Protein AF-A0AAU9CXV6-F1 (afdb_monomer_lite)

Secondary structure (DSSP, 8-state):
----------------------------PPP----S-TT--BPPEEEB-GGGS-S--S-SBPPPBSEEEEEEEEEEEEEE--BTTTTB--TT-EEEEE--HHHHHHTT-SS--SEEE-TTSS-EEE--SS--SGGGGB--EEE-SSPSPSS-B-TT----SS-EEEEEEEEEEEEE-SSSEEEEEEEEEEEEEETTTTEEEEEEEEEEEEEEEETTEEEEEEEEES----SS--TTSSPPS--SS----SHHHHHSEEE-SSS--BHHHHTTS--EEEEEE----SSSS--TTT-EEEE-TTS-EEEEEEEEEEEEEE-BPPPTHHHHHHHHHHHHHHHHHHHHH--

pLDDT: mean 70.39, std 18.49, range [28.48, 94.0]

Structure (mmCIF, N/CA/C/O backbone):
data_AF-A0AAU9CXV6-F1
#
_entry.id   AF-A0AAU9CXV6-F1
#
loop_
_atom_site.group_PDB
_atom_site.id
_atom_site.type_symbol
_atom_site.label_atom_id
_atom_site.label_alt_id
_atom_site.label_comp_id
_atom_site.label_asym_id
_atom_site.label_entity_id
_atom_site.label_seq_id
_atom_site.pdbx_PDB_ins_code
_atom_site.Cartn_x
_atom_site.Cartn_y
_atom_site.Cartn_z
_atom_site.occupancy
_atom_site.B_iso_or_equiv
_atom_site.auth_seq_id
_atom_site.auth_comp_id
_atom_site.auth_asym_id
_atom_site.auth_atom_id
_atom_site.pdbx_PDB_model_num
ATOM 1 N N . MET A 1 1 ? 70.412 -36.645 -63.792 1.00 37.12 1 MET A N 1
ATOM 2 C CA . MET A 1 1 ? 71.418 -36.903 -62.733 1.00 37.12 1 MET A CA 1
ATOM 3 C C . MET A 1 1 ? 71.354 -35.727 -61.769 1.00 37.12 1 MET A C 1
ATOM 5 O O . MET A 1 1 ? 71.477 -34.606 -62.229 1.00 37.12 1 MET A O 1
ATOM 9 N N . LYS A 1 2 ? 70.775 -35.922 -60.574 1.00 37.72 2 LYS A N 1
ATOM 10 C CA . LYS A 1 2 ? 71.497 -36.071 -59.286 1.00 37.72 2 LYS A CA 1
ATOM 11 C C . LYS A 1 2 ? 72.384 -34.836 -59.033 1.00 37.72 2 LYS A C 1
ATOM 13 O O . LYS A 1 2 ? 73.315 -34.609 -59.783 1.00 37.72 2 LYS A O 1
ATOM 18 N N . HIS A 1 3 ? 72.093 -33.996 -58.043 1.00 35.97 3 HIS A N 1
ATOM 19 C CA . HIS A 1 3 ? 72.341 -34.347 -56.647 1.00 35.97 3 HIS A CA 1
ATOM 20 C C . HIS A 1 3 ? 71.403 -33.651 -55.647 1.00 35.97 3 HIS A C 1
ATOM 22 O O . HIS A 1 3 ? 71.400 -32.434 -55.507 1.00 35.97 3 HIS A O 1
ATOM 28 N N . PHE A 1 4 ? 70.696 -34.485 -54.885 1.00 34.34 4 PHE A N 1
ATOM 29 C CA . PHE A 1 4 ? 70.230 -34.202 -53.530 1.00 34.34 4 PHE A CA 1
ATOM 30 C C . PHE A 1 4 ? 71.428 -34.164 -52.565 1.00 34.34 4 PHE A C 1
ATOM 32 O O . PHE A 1 4 ? 72.321 -35.010 -52.664 1.00 34.34 4 PHE A O 1
ATOM 39 N N . LYS A 1 5 ? 71.388 -33.273 -51.568 1.00 41.31 5 LYS A N 1
ATOM 40 C CA . LYS A 1 5 ? 72.059 -33.471 -50.276 1.00 41.31 5 LYS A CA 1
ATOM 41 C C . LYS A 1 5 ? 71.029 -33.338 -49.155 1.00 41.31 5 LYS A C 1
ATOM 43 O O . LYS A 1 5 ? 70.305 -32.355 -49.087 1.00 41.31 5 LYS A O 1
ATOM 48 N N . HIS A 1 6 ? 70.971 -34.378 -48.331 1.00 37.31 6 HIS A N 1
ATOM 49 C CA . HIS A 1 6 ? 70.225 -34.492 -47.079 1.00 37.31 6 HIS A CA 1
ATOM 50 C C . HIS A 1 6 ? 71.182 -34.354 -45.882 1.00 37.31 6 HIS A C 1
ATOM 52 O O . HIS A 1 6 ? 72.387 -34.569 -46.038 1.00 37.31 6 HIS A O 1
ATOM 58 N N . ASN A 1 7 ? 70.573 -34.149 -44.704 1.00 34.50 7 ASN A N 1
ATOM 59 C CA . ASN A 1 7 ? 71.073 -34.260 -43.318 1.00 34.50 7 ASN A CA 1
ATOM 60 C C . ASN A 1 7 ? 71.448 -32.905 -42.679 1.00 34.50 7 ASN A C 1
ATOM 62 O O . ASN A 1 7 ? 72.250 -32.171 -43.238 1.00 34.50 7 ASN A O 1
ATOM 66 N N . LYS A 1 8 ? 70.935 -32.509 -41.501 1.00 34.12 8 LYS A N 1
ATOM 67 C CA . LYS A 1 8 ? 70.497 -33.289 -40.325 1.00 34.12 8 LYS A CA 1
ATOM 68 C C . LYS A 1 8 ? 69.347 -32.613 -39.548 1.00 34.12 8 LYS A C 1
ATOM 70 O O . LYS A 1 8 ? 69.289 -31.392 -39.467 1.00 34.12 8 LYS A O 1
ATOM 75 N N . LEU A 1 9 ? 68.514 -33.452 -38.922 1.00 35.59 9 LEU A N 1
ATOM 76 C CA . LEU A 1 9 ? 67.692 -33.168 -37.736 1.00 35.59 9 LEU A CA 1
ATOM 77 C C . LEU A 1 9 ? 68.513 -32.519 -36.605 1.00 35.59 9 LEU A C 1
ATOM 79 O O . LEU A 1 9 ? 69.617 -32.996 -36.342 1.00 35.59 9 LEU A O 1
ATOM 83 N N . ALA A 1 10 ? 67.904 -31.586 -35.863 1.00 32.03 10 ALA A N 1
ATOM 84 C CA . ALA A 1 10 ? 67.867 -31.587 -34.391 1.00 32.03 10 ALA A CA 1
ATOM 85 C C . ALA A 1 10 ? 66.964 -30.450 -33.851 1.00 32.03 10 ALA A C 1
ATOM 87 O O . ALA A 1 10 ? 67.278 -29.278 -34.014 1.00 32.03 10 ALA A O 1
ATOM 88 N N . THR A 1 11 ? 65.855 -30.847 -33.214 1.00 36.84 11 THR A N 1
ATOM 89 C CA . THR A 1 11 ? 65.295 -30.315 -31.946 1.00 36.84 11 THR A CA 1
ATOM 90 C C . THR A 1 11 ? 65.336 -28.808 -31.652 1.00 36.84 11 THR A C 1
ATOM 92 O O . THR A 1 11 ? 66.394 -28.240 -31.409 1.00 36.84 11 THR A O 1
ATOM 95 N N . GLY A 1 12 ? 64.150 -28.213 -31.481 1.00 31.83 12 GLY A N 1
ATOM 96 C CA . GLY A 1 12 ? 63.981 -26.874 -30.911 1.00 31.83 12 GLY A CA 1
ATOM 97 C C . GLY A 1 12 ? 62.513 -26.490 -30.744 1.00 31.83 12 GLY A C 1
ATOM 98 O O . GLY A 1 12 ? 62.010 -25.619 -31.441 1.00 31.83 12 GLY A O 1
ATOM 99 N N . LEU A 1 13 ? 61.819 -27.193 -29.851 1.00 38.06 13 LEU A N 1
ATOM 100 C CA . LEU A 1 13 ? 60.504 -26.829 -29.332 1.00 38.06 13 LEU A CA 1
ATOM 101 C C . LEU A 1 13 ? 60.639 -25.533 -28.512 1.00 38.06 13 LEU A C 1
ATOM 103 O O . LEU A 1 13 ? 61.293 -25.571 -27.477 1.00 38.06 13 LEU A O 1
ATOM 107 N N . ALA A 1 14 ? 60.053 -24.426 -28.975 1.00 35.81 14 ALA A N 1
ATOM 108 C CA . ALA A 1 14 ? 59.474 -23.343 -28.163 1.00 35.81 14 ALA A CA 1
ATOM 109 C C . ALA A 1 14 ? 59.138 -22.142 -29.065 1.00 35.81 14 ALA A C 1
ATOM 111 O O . ALA A 1 14 ? 59.948 -21.237 -29.243 1.00 35.81 14 ALA A O 1
ATOM 112 N N . LEU A 1 15 ? 57.919 -22.106 -29.604 1.00 33.69 15 LEU A N 1
ATOM 113 C CA . LEU A 1 15 ? 57.287 -20.839 -29.965 1.00 33.69 15 LEU A CA 1
ATOM 114 C C . LEU A 1 15 ? 56.083 -20.672 -29.036 1.00 33.69 15 LEU A C 1
ATOM 116 O O . LEU A 1 15 ? 54.968 -21.083 -29.347 1.00 33.69 15 LEU A O 1
ATOM 120 N N . ALA A 1 16 ? 56.339 -20.123 -27.849 1.00 33.66 16 ALA A N 1
ATOM 121 C CA . ALA A 1 16 ? 55.299 -19.535 -27.018 1.00 33.66 16 ALA A CA 1
ATOM 122 C C . ALA A 1 16 ? 54.852 -18.241 -27.713 1.00 33.66 16 ALA A C 1
ATOM 124 O O . ALA A 1 16 ? 55.356 -17.157 -27.436 1.00 33.66 16 ALA A O 1
ATOM 125 N N . GLY A 1 17 ? 53.972 -18.389 -28.703 1.00 34.47 17 GLY A N 1
ATOM 126 C CA . GLY A 1 17 ? 53.236 -17.279 -29.286 1.00 34.47 17 GLY A CA 1
ATOM 127 C C . GLY A 1 17 ? 52.196 -16.829 -28.274 1.00 34.47 17 GLY A C 1
ATOM 128 O O . GLY A 1 17 ? 51.187 -17.498 -28.074 1.00 34.47 17 GLY A O 1
ATOM 129 N N . THR A 1 18 ? 52.488 -15.723 -27.605 1.00 34.81 18 THR A N 1
ATOM 130 C CA . THR A 1 18 ? 51.593 -14.975 -26.730 1.00 34.81 18 THR A CA 1
ATOM 131 C C . THR A 1 18 ? 50.301 -14.655 -27.484 1.00 34.81 18 THR A C 1
ATOM 133 O O . THR A 1 18 ? 50.234 -13.696 -28.250 1.00 34.81 18 THR A O 1
ATOM 136 N N . LEU A 1 19 ? 49.254 -15.458 -27.267 1.00 31.12 19 LEU A N 1
ATOM 137 C CA . LEU A 1 19 ? 47.886 -14.989 -27.442 1.00 31.12 19 LEU A CA 1
ATOM 138 C C . LEU A 1 19 ? 47.668 -13.923 -26.368 1.00 31.12 19 LEU A C 1
ATOM 140 O O . LEU A 1 19 ? 47.407 -14.235 -25.207 1.00 31.12 19 LEU A O 1
ATOM 144 N N . LEU A 1 20 ? 47.814 -12.658 -26.757 1.00 33.84 20 LEU A N 1
ATOM 145 C CA . LEU A 1 20 ? 47.204 -11.545 -26.044 1.00 33.84 20 LEU A CA 1
ATOM 146 C C . LEU A 1 20 ? 45.690 -11.721 -26.179 1.00 33.84 20 LEU A C 1
ATOM 148 O O . LEU A 1 20 ? 45.058 -11.195 -27.092 1.00 33.84 20 LEU A O 1
ATOM 152 N N . GLY A 1 21 ? 45.128 -12.543 -25.296 1.00 29.36 21 GLY A N 1
ATOM 153 C CA . GLY A 1 21 ? 43.709 -12.522 -25.015 1.00 29.36 21 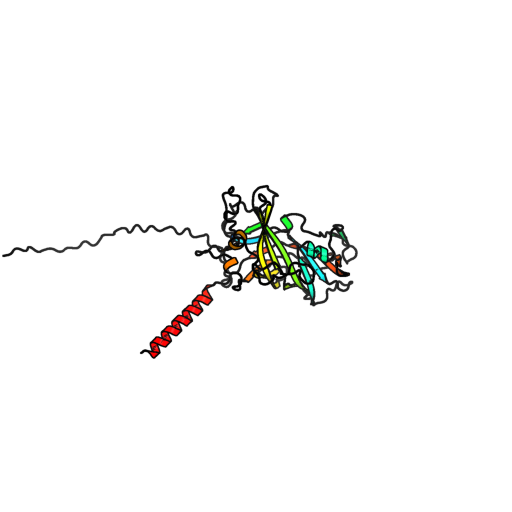GLY A CA 1
ATOM 154 C C . GLY A 1 21 ? 43.395 -11.138 -24.475 1.00 29.36 21 GLY A C 1
ATOM 155 O O . GLY A 1 21 ? 43.815 -10.788 -23.375 1.00 29.36 21 GLY A O 1
ATOM 156 N N . TYR A 1 22 ? 42.670 -10.345 -25.257 1.00 29.61 22 TYR A N 1
ATOM 157 C CA . TYR A 1 22 ? 41.851 -9.293 -24.689 1.00 29.61 22 TYR A CA 1
ATOM 158 C C . TYR A 1 22 ? 40.826 -9.997 -23.799 1.00 29.61 22 TYR A C 1
ATOM 160 O O . TYR A 1 22 ? 39.766 -10.409 -24.260 1.00 29.61 22 TYR A O 1
ATOM 168 N N . SER A 1 23 ? 41.161 -10.195 -22.524 1.00 30.84 23 SER A N 1
ATOM 169 C CA . SER A 1 23 ? 40.129 -10.323 -21.514 1.00 30.84 23 SER A CA 1
ATOM 170 C C . SER A 1 23 ? 39.446 -8.964 -21.491 1.00 30.84 23 SER A C 1
ATOM 172 O O . SER A 1 23 ? 39.981 -8.005 -20.932 1.00 30.84 23 SER A O 1
ATOM 174 N N . THR A 1 24 ? 38.285 -8.852 -22.131 1.00 32.41 24 THR A N 1
ATOM 175 C CA . THR A 1 24 ? 37.288 -7.911 -21.638 1.00 32.41 24 THR A CA 1
ATOM 176 C C . THR A 1 24 ? 37.151 -8.257 -20.166 1.00 32.41 24 THR A C 1
ATOM 178 O O . THR A 1 24 ? 36.711 -9.359 -19.833 1.00 32.41 24 THR A O 1
ATOM 181 N N . ALA A 1 25 ? 37.649 -7.387 -19.289 1.00 31.27 25 ALA A N 1
ATOM 182 C CA . ALA A 1 25 ? 37.257 -7.432 -17.901 1.00 31.27 25 ALA A CA 1
ATOM 183 C C . ALA A 1 25 ? 35.736 -7.308 -17.947 1.00 31.27 25 ALA A C 1
ATOM 185 O O . ALA A 1 25 ? 35.209 -6.229 -18.206 1.00 31.27 25 ALA A O 1
ATOM 186 N N . GLY A 1 26 ? 35.041 -8.443 -17.837 1.00 28.48 26 GLY A N 1
ATOM 187 C CA . GLY A 1 26 ? 33.651 -8.432 -17.448 1.00 28.48 26 GLY A CA 1
ATOM 188 C C . GLY A 1 26 ? 33.685 -7.729 -16.113 1.00 28.48 26 GLY A C 1
ATOM 189 O O . GLY A 1 26 ? 34.209 -8.277 -15.143 1.00 28.48 26 GLY A O 1
ATOM 190 N N . ILE A 1 27 ? 33.281 -6.462 -16.109 1.00 30.44 27 ILE A N 1
ATOM 191 C CA . ILE A 1 27 ? 32.994 -5.755 -14.878 1.00 30.44 27 ILE A CA 1
ATOM 192 C C . ILE A 1 27 ? 31.927 -6.642 -14.257 1.00 30.44 27 ILE A C 1
ATOM 194 O O . ILE A 1 27 ? 30.825 -6.750 -14.791 1.00 30.44 27 ILE A O 1
ATOM 198 N N . SER A 1 28 ? 32.318 -7.407 -13.240 1.00 36.25 28 SER A N 1
ATOM 199 C CA . SER A 1 28 ? 31.374 -8.132 -12.411 1.00 36.25 28 SER A CA 1
ATOM 200 C C . SER A 1 28 ? 30.393 -7.072 -11.957 1.00 36.25 28 SER A C 1
ATOM 202 O O . SER A 1 28 ? 30.782 -6.192 -11.187 1.00 36.25 28 SER A O 1
ATOM 204 N N . ALA A 1 29 ? 29.162 -7.112 -12.471 1.00 40.88 29 ALA A N 1
ATOM 205 C CA . ALA A 1 29 ? 28.087 -6.362 -11.853 1.00 40.88 29 ALA A CA 1
ATOM 206 C C . ALA A 1 29 ? 28.145 -6.712 -10.357 1.00 40.88 29 ALA A C 1
ATOM 208 O O . ALA A 1 29 ? 28.381 -7.888 -10.039 1.00 40.88 29 ALA A O 1
ATOM 209 N N . PRO A 1 30 ? 28.089 -5.724 -9.449 1.00 44.00 30 PRO A N 1
ATOM 210 C CA . PRO A 1 30 ? 28.086 -6.012 -8.026 1.00 44.00 30 PRO A CA 1
ATOM 211 C C . PRO A 1 30 ? 27.000 -7.055 -7.778 1.00 44.00 30 PRO A C 1
ATOM 213 O O . PRO A 1 30 ? 25.838 -6.839 -8.110 1.00 44.00 30 PRO A O 1
ATOM 216 N N . THR A 1 31 ? 27.403 -8.229 -7.295 1.00 50.22 31 THR A N 1
ATOM 217 C CA . THR A 1 31 ? 26.465 -9.301 -6.987 1.00 50.22 31 THR A CA 1
ATOM 218 C C . THR A 1 31 ? 25.566 -8.784 -5.881 1.00 50.22 31 THR A C 1
ATOM 220 O O . THR A 1 31 ? 26.052 -8.459 -4.794 1.00 50.22 31 THR A O 1
ATOM 223 N N . CYS A 1 32 ? 24.272 -8.684 -6.171 1.00 57.31 32 CYS A N 1
ATOM 224 C CA . CYS A 1 32 ? 23.237 -8.522 -5.162 1.00 57.31 32 CYS A CA 1
ATOM 225 C C . CYS A 1 32 ? 23.520 -9.516 -4.036 1.00 57.31 32 CYS A C 1
ATOM 227 O O . CYS A 1 32 ? 23.904 -10.648 -4.347 1.00 57.31 32 CYS A O 1
ATOM 229 N N . PRO A 1 33 ? 23.392 -9.136 -2.755 1.00 55.19 33 PRO A N 1
ATOM 230 C CA . PRO A 1 33 ? 23.517 -10.113 -1.691 1.00 55.19 33 PRO A CA 1
ATOM 231 C C . PRO A 1 33 ? 22.450 -11.186 -1.921 1.00 55.19 33 PRO A C 1
ATOM 233 O O . PRO A 1 33 ? 21.268 -10.949 -1.682 1.00 55.19 33 PRO A O 1
ATOM 236 N N . GLU A 1 34 ? 22.868 -12.351 -2.424 1.00 48.97 34 GLU A N 1
ATOM 237 C CA . GLU A 1 34 ? 22.056 -13.557 -2.387 1.00 48.97 34 GLU A CA 1
ATOM 238 C C . GLU A 1 34 ? 21.677 -13.732 -0.921 1.00 48.97 34 GLU A C 1
ATOM 240 O O . GLU A 1 34 ? 22.540 -13.886 -0.047 1.00 48.97 34 GLU A O 1
ATOM 245 N N . THR A 1 35 ? 20.389 -13.592 -0.615 1.00 46.00 35 THR A N 1
ATOM 246 C CA . THR A 1 35 ? 19.938 -13.887 0.738 1.00 46.00 35 THR A CA 1
ATOM 247 C C . THR A 1 35 ? 20.274 -15.348 1.019 1.00 46.00 35 THR A C 1
ATOM 249 O O . THR A 1 35 ? 20.230 -16.185 0.123 1.00 46.00 35 THR A O 1
ATOM 252 N N . SER A 1 36 ? 20.595 -15.678 2.265 1.00 40.56 36 SER A N 1
ATOM 253 C CA . SER A 1 36 ? 20.921 -17.043 2.701 1.00 40.56 36 SER A CA 1
ATOM 254 C C . SER A 1 36 ? 19.784 -18.069 2.530 1.00 40.56 36 SER A C 1
ATOM 256 O O . SER A 1 36 ? 19.899 -19.180 3.046 1.00 40.56 36 SER A O 1
ATOM 258 N N . ASP A 1 37 ? 18.684 -17.701 1.870 1.00 43.72 37 ASP A N 1
ATOM 259 C CA . ASP A 1 37 ? 17.585 -18.579 1.499 1.00 43.72 37 ASP A CA 1
ATOM 260 C C . ASP A 1 37 ? 17.767 -19.083 0.051 1.00 43.72 37 ASP A C 1
ATOM 262 O O . ASP A 1 37 ? 17.453 -18.363 -0.896 1.00 43.72 37 ASP A O 1
ATOM 266 N N . PRO A 1 38 ? 18.248 -20.323 -0.154 1.00 41.28 38 PRO A N 1
ATOM 267 C CA . PRO A 1 38 ? 18.415 -20.906 -1.486 1.00 41.28 38 PRO A CA 1
ATOM 268 C C . PRO A 1 38 ? 17.084 -21.179 -2.213 1.00 41.28 38 PRO A C 1
ATOM 270 O O . PRO A 1 38 ? 17.114 -21.666 -3.342 1.00 41.28 38 PRO A O 1
ATOM 273 N N . ALA A 1 39 ? 15.929 -20.930 -1.580 1.00 40.09 39 ALA A N 1
ATOM 274 C CA . ALA A 1 39 ? 14.608 -21.031 -2.200 1.00 40.09 39 ALA A CA 1
ATOM 275 C C . ALA A 1 39 ? 14.041 -19.679 -2.671 1.00 40.09 39 ALA A C 1
ATOM 277 O O . ALA A 1 39 ? 13.024 -19.672 -3.366 1.00 40.09 39 ALA A O 1
ATOM 278 N N . ALA A 1 40 ? 14.671 -18.555 -2.315 1.00 46.44 40 ALA A N 1
ATOM 279 C CA . ALA A 1 40 ? 14.218 -17.224 -2.691 1.00 46.44 40 ALA A CA 1
ATOM 280 C C . ALA A 1 40 ? 15.200 -16.592 -3.689 1.00 46.44 40 ALA A C 1
ATOM 282 O O . ALA A 1 40 ? 16.278 -16.121 -3.321 1.00 46.44 40 ALA A O 1
ATOM 283 N N . ASP A 1 41 ? 14.826 -16.597 -4.969 1.00 55.72 41 ASP A N 1
ATOM 284 C CA . ASP A 1 41 ? 15.618 -15.991 -6.040 1.00 55.72 41 ASP A CA 1
ATOM 285 C C . ASP A 1 41 ? 15.318 -14.484 -6.121 1.00 55.72 41 ASP A C 1
ATOM 287 O O . ASP A 1 41 ? 14.582 -13.992 -6.978 1.00 55.72 41 ASP A O 1
ATOM 291 N N . TYR A 1 42 ? 15.847 -13.731 -5.155 1.00 58.88 42 TYR A N 1
ATOM 292 C CA . TYR A 1 42 ? 15.760 -12.273 -5.173 1.00 58.88 42 TYR A CA 1
ATOM 293 C C . TYR A 1 42 ? 16.673 -11.713 -6.270 1.00 58.88 42 TYR A C 1
ATOM 295 O O . TYR A 1 42 ? 17.884 -11.947 -6.274 1.00 58.88 42 TYR A O 1
ATOM 303 N N . LYS A 1 43 ? 16.106 -10.928 -7.189 1.00 66.81 43 LYS A N 1
ATOM 304 C CA . LYS A 1 43 ? 16.866 -10.195 -8.212 1.00 66.81 43 LYS A CA 1
ATOM 305 C C . LYS A 1 43 ? 17.041 -8.744 -7.787 1.00 66.81 43 LYS A C 1
ATOM 307 O O . LYS A 1 43 ? 16.116 -8.157 -7.232 1.00 66.81 43 LYS A O 1
ATOM 312 N N . CYS A 1 44 ? 18.198 -8.147 -8.091 1.00 75.88 44 CYS A N 1
ATOM 313 C CA . CYS A 1 44 ? 18.266 -6.693 -8.030 1.00 75.88 44 CYS A CA 1
ATOM 314 C C . CYS A 1 44 ? 17.373 -6.093 -9.108 1.00 75.88 44 CYS A C 1
ATOM 316 O O . CYS A 1 44 ? 17.339 -6.556 -10.254 1.00 75.88 44 CYS A O 1
ATOM 318 N N . VAL A 1 45 ? 16.715 -5.022 -8.711 1.00 81.00 45 VAL A N 1
ATOM 319 C CA . VAL A 1 45 ? 15.875 -4.180 -9.536 1.00 81.00 45 VAL A CA 1
ATOM 320 C C . VAL A 1 45 ? 16.582 -2.839 -9.703 1.00 81.00 45 VAL A C 1
ATOM 322 O O . VAL A 1 45 ? 17.362 -2.431 -8.845 1.00 81.00 45 VAL A O 1
ATOM 325 N N . PHE A 1 46 ? 16.346 -2.160 -10.810 1.00 82.81 46 PHE A N 1
ATOM 326 C CA . PHE A 1 46 ? 16.653 -0.745 -10.958 1.00 82.81 46 PHE A CA 1
ATOM 327 C C . PHE A 1 46 ? 15.454 -0.048 -11.592 1.00 82.81 46 PHE A C 1
ATOM 329 O O . PHE A 1 46 ? 14.664 -0.687 -12.296 1.00 82.81 46 PHE A O 1
ATOM 336 N N . PHE A 1 47 ? 15.314 1.246 -11.326 1.00 85.62 47 PHE A N 1
ATOM 337 C CA . PHE A 1 47 ? 14.329 2.066 -12.014 1.00 85.62 47 PHE A CA 1
ATOM 338 C C . PHE A 1 47 ? 14.931 2.637 -13.289 1.00 85.62 47 PHE A C 1
ATOM 340 O O . PHE A 1 47 ? 16.064 3.106 -13.243 1.00 85.62 47 PHE A O 1
ATOM 347 N N . ASP A 1 48 ? 14.197 2.613 -14.399 1.00 84.19 48 ASP A N 1
ATOM 348 C CA . ASP A 1 48 ? 14.553 3.314 -15.638 1.00 84.19 48 ASP A CA 1
ATOM 349 C C . ASP A 1 48 ? 13.453 4.322 -15.983 1.00 84.19 48 ASP A C 1
ATOM 351 O O . ASP A 1 48 ? 12.329 3.973 -16.329 1.00 84.19 48 ASP A O 1
ATOM 355 N N . VAL A 1 49 ? 13.775 5.603 -15.855 1.00 78.25 49 VAL A N 1
ATOM 356 C CA . VAL A 1 49 ? 12.906 6.713 -16.260 1.00 78.25 49 VAL A CA 1
ATOM 357 C C . VAL A 1 49 ? 13.143 7.120 -17.722 1.00 78.25 49 VAL A C 1
ATOM 359 O O . VAL A 1 49 ? 12.432 7.971 -18.267 1.00 78.25 49 VAL A O 1
ATOM 362 N N . GLY A 1 50 ? 14.127 6.505 -18.388 1.00 71.56 50 GLY A N 1
ATOM 363 C CA . GLY A 1 50 ? 14.477 6.721 -19.784 1.00 71.56 50 GLY A CA 1
ATOM 364 C C . GLY A 1 50 ? 14.839 8.174 -20.113 1.00 71.56 50 GLY A C 1
ATOM 365 O O . GLY A 1 50 ? 15.260 8.966 -19.272 1.00 71.56 50 GLY A O 1
ATOM 366 N N . THR A 1 51 ? 14.638 8.563 -21.375 1.00 56.81 51 THR A N 1
ATOM 367 C CA . THR A 1 51 ? 14.767 9.964 -21.829 1.00 56.81 51 THR A CA 1
ATOM 368 C C . THR A 1 51 ? 13.555 10.830 -21.477 1.00 56.81 51 THR A C 1
ATOM 370 O O . THR A 1 51 ? 13.495 11.989 -21.885 1.00 56.81 51 THR A O 1
ATOM 373 N N . SER A 1 52 ? 12.559 10.272 -20.782 1.00 53.75 52 SER A N 1
ATOM 374 C CA . SER A 1 52 ? 11.347 10.988 -20.352 1.00 53.75 52 SER A CA 1
ATOM 375 C C . SER A 1 52 ? 11.666 12.069 -19.313 1.00 53.75 52 SER A C 1
ATOM 377 O O . SER A 1 52 ? 10.863 12.963 -19.061 1.00 53.75 52 SER A O 1
ATOM 379 N N . PHE A 1 53 ? 12.885 12.032 -18.782 1.00 58.84 53 PHE A N 1
ATOM 380 C CA . PHE A 1 53 ? 13.491 13.058 -17.963 1.00 58.84 53 PHE A CA 1
ATOM 381 C C . PHE A 1 53 ? 13.916 14.250 -18.827 1.00 58.84 53 PHE A C 1
ATOM 383 O O . PHE A 1 53 ? 14.981 14.202 -19.428 1.00 58.84 53 PHE A O 1
ATOM 390 N N . ASN A 1 54 ? 13.019 15.241 -18.967 1.00 55.34 54 ASN A N 1
ATOM 391 C CA . ASN A 1 54 ? 13.157 16.661 -19.384 1.00 55.34 54 ASN A CA 1
ATOM 392 C C . ASN A 1 54 ? 14.315 17.130 -20.327 1.00 55.34 54 ASN A C 1
ATOM 394 O O . ASN A 1 54 ? 14.524 18.334 -20.486 1.00 55.34 54 ASN A O 1
ATOM 398 N N . GLY A 1 55 ? 15.051 16.243 -20.996 1.00 51.66 55 GLY A N 1
ATOM 399 C CA . GLY A 1 55 ? 16.274 16.497 -21.761 1.00 51.66 55 GLY A CA 1
ATOM 400 C C . GLY A 1 55 ? 17.429 17.164 -20.996 1.00 51.66 55 GLY A C 1
ATOM 401 O O . GLY A 1 55 ? 18.455 17.437 -21.624 1.00 51.66 55 GLY A O 1
ATOM 402 N N . ALA A 1 56 ? 17.276 17.481 -19.705 1.00 49.69 56 ALA A N 1
ATOM 403 C CA . ALA A 1 56 ? 18.135 18.421 -18.982 1.00 49.69 56 ALA A CA 1
ATOM 404 C C . ALA A 1 56 ? 18.989 17.780 -17.880 1.00 49.69 56 ALA A C 1
ATOM 406 O O . ALA A 1 56 ? 19.949 18.408 -17.431 1.00 49.69 56 ALA A O 1
ATOM 407 N N . ASP A 1 57 ? 18.703 16.539 -17.498 1.00 53.25 57 ASP A N 1
ATOM 408 C CA . ASP A 1 57 ? 19.347 15.890 -16.367 1.00 53.25 57 ASP A CA 1
ATOM 409 C C . ASP A 1 57 ? 20.112 14.611 -16.801 1.00 53.25 57 ASP A C 1
ATOM 411 O O . ASP A 1 57 ? 19.636 13.848 -17.644 1.00 53.25 57 ASP A O 1
ATOM 415 N N . PRO A 1 58 ? 21.336 14.368 -16.287 1.00 45.72 58 PRO A N 1
ATOM 416 C CA . PRO A 1 58 ? 22.277 13.389 -16.850 1.00 45.72 58 PRO A CA 1
ATOM 417 C C . PRO A 1 58 ? 22.006 11.917 -16.490 1.00 45.72 58 PRO A C 1
ATOM 419 O O . PRO A 1 58 ? 22.826 11.069 -16.844 1.00 45.72 58 PRO A O 1
ATOM 422 N N . GLY A 1 59 ? 20.893 11.617 -15.816 1.00 57.16 59 GLY A N 1
ATOM 423 C CA . GLY A 1 59 ? 20.619 10.315 -15.217 1.00 57.16 59 GLY A CA 1
ATOM 424 C C . GLY A 1 59 ? 19.225 9.792 -15.517 1.00 57.16 59 GLY A C 1
ATOM 425 O O . GLY A 1 59 ? 18.247 10.419 -15.126 1.00 57.16 59 GLY A O 1
ATOM 426 N N . SER A 1 60 ? 19.126 8.661 -16.218 1.00 69.12 60 SER A N 1
ATOM 427 C CA . SER A 1 60 ? 17.848 8.050 -16.611 1.00 69.12 60 SER A CA 1
ATOM 428 C C . SER A 1 60 ? 17.502 6.792 -15.823 1.00 69.12 60 SER A C 1
ATOM 430 O O . SER A 1 60 ? 16.447 6.220 -16.051 1.00 69.12 60 SER A O 1
ATOM 432 N N . SER A 1 61 ? 18.369 6.319 -14.932 1.00 77.06 61 SER A N 1
ATOM 433 C CA . SER A 1 61 ? 18.161 5.042 -14.249 1.00 77.06 61 SER A CA 1
ATOM 434 C C . SER A 1 61 ? 18.820 5.026 -12.887 1.00 77.06 61 SER A C 1
ATOM 436 O O . SER A 1 61 ? 19.953 5.476 -12.803 1.00 77.06 61 SER A O 1
ATOM 438 N N . THR A 1 62 ? 18.199 4.449 -11.862 1.00 78.62 62 THR A N 1
ATOM 439 C CA . THR A 1 62 ? 18.854 4.299 -10.554 1.00 78.62 62 THR A CA 1
ATOM 440 C C . THR A 1 62 ? 19.962 3.255 -10.600 1.00 78.62 62 THR A C 1
ATOM 442 O O . THR A 1 62 ? 19.998 2.352 -11.441 1.00 78.62 62 THR A O 1
ATOM 445 N N . SER A 1 63 ? 20.840 3.307 -9.608 1.00 77.50 63 SER A N 1
ATOM 446 C CA . SER A 1 63 ? 21.617 2.144 -9.203 1.00 77.50 63 SER A CA 1
ATOM 447 C C . SER A 1 63 ? 20.707 0.973 -8.810 1.00 77.50 63 SER A C 1
ATOM 449 O O . SER A 1 63 ? 19.531 1.130 -8.468 1.00 77.50 63 SER A O 1
ATOM 451 N N . ALA A 1 64 ? 21.260 -0.234 -8.893 1.00 79.12 64 ALA A N 1
ATOM 452 C CA . ALA A 1 64 ? 20.524 -1.440 -8.568 1.00 79.12 64 ALA A CA 1
ATOM 453 C C . ALA A 1 64 ? 20.290 -1.565 -7.055 1.00 79.12 64 ALA A C 1
ATOM 455 O O . ALA A 1 64 ? 21.197 -1.328 -6.255 1.00 79.12 64 ALA A O 1
ATOM 456 N N . PHE A 1 65 ? 19.095 -1.999 -6.673 1.00 80.00 65 PHE A N 1
ATOM 457 C CA . PHE A 1 65 ? 18.657 -2.216 -5.298 1.00 80.00 65 PHE A CA 1
ATOM 458 C C . PHE A 1 65 ? 17.906 -3.547 -5.183 1.00 80.00 65 PHE A C 1
ATOM 460 O O . PHE A 1 65 ? 17.477 -4.128 -6.176 1.00 80.00 65 PHE A O 1
ATOM 467 N N . TYR A 1 66 ? 17.767 -4.071 -3.971 1.00 77.12 66 TYR A N 1
ATOM 468 C CA . TYR A 1 66 ? 17.046 -5.324 -3.702 1.00 77.12 66 TYR A CA 1
ATOM 469 C C . TYR A 1 66 ? 15.885 -5.139 -2.721 1.00 77.12 66 TYR A C 1
ATOM 471 O O . TYR A 1 66 ? 15.124 -6.075 -2.472 1.00 77.12 66 TYR A O 1
ATOM 479 N N . GLU A 1 67 ? 15.747 -3.944 -2.156 1.00 79.31 67 GLU A N 1
ATOM 480 C CA . GLU A 1 67 ? 14.707 -3.623 -1.196 1.00 79.31 67 GLU A CA 1
ATOM 481 C C . GLU A 1 67 ? 14.334 -2.138 -1.303 1.00 79.31 67 GLU A C 1
ATOM 483 O O . GLU A 1 67 ? 15.215 -1.277 -1.368 1.00 79.31 67 GLU A O 1
ATOM 488 N N . LEU A 1 68 ? 13.030 -1.855 -1.334 1.00 83.06 68 LEU A N 1
ATOM 489 C CA . LEU A 1 68 ? 12.495 -0.510 -1.114 1.00 83.06 68 LEU A CA 1
ATOM 490 C C . LEU A 1 68 ? 12.194 -0.365 0.370 1.00 83.06 68 LEU A C 1
ATOM 492 O O . LEU A 1 68 ? 11.550 -1.252 0.927 1.00 83.06 68 LEU A O 1
ATOM 496 N N . GLY A 1 69 ? 12.613 0.726 0.995 1.00 81.25 69 GLY A N 1
ATOM 497 C CA . GLY A 1 69 ? 12.207 1.072 2.350 1.00 81.25 69 GLY A CA 1
ATOM 498 C C . GLY A 1 69 ? 11.276 2.279 2.374 1.00 81.25 69 GLY A C 1
ATOM 499 O O . GLY A 1 69 ? 11.284 3.124 1.472 1.00 81.25 69 GLY A O 1
ATOM 500 N N . TYR A 1 70 ? 10.439 2.310 3.401 1.00 81.88 70 TYR A N 1
ATOM 501 C CA . TYR A 1 70 ? 9.576 3.435 3.725 1.00 81.88 70 TYR A CA 1
ATOM 502 C C . TYR A 1 70 ? 9.453 3.553 5.242 1.00 81.88 70 TYR A C 1
ATOM 504 O O . TYR A 1 70 ? 9.444 2.547 5.957 1.00 81.88 70 TYR A O 1
ATOM 512 N N . THR A 1 71 ? 9.325 4.777 5.737 1.00 81.50 71 THR A N 1
ATOM 513 C CA . THR A 1 71 ? 9.141 5.072 7.158 1.00 81.50 71 THR A CA 1
ATOM 514 C C . THR A 1 71 ? 8.043 6.104 7.365 1.00 81.50 71 THR A C 1
ATOM 516 O O . THR A 1 71 ? 7.731 6.904 6.485 1.00 81.50 71 THR A O 1
ATOM 519 N N . GLY A 1 72 ? 7.413 6.074 8.536 1.00 78.62 72 GLY A N 1
ATOM 520 C CA . GLY A 1 72 ? 6.426 7.062 8.953 1.00 78.62 72 GLY A CA 1
ATOM 521 C C . GLY A 1 72 ? 5.155 7.075 8.108 1.00 78.62 72 GLY A C 1
ATOM 522 O O . GLY A 1 72 ? 4.468 8.092 8.075 1.00 78.62 72 GLY A O 1
ATOM 523 N N . THR A 1 73 ? 4.823 5.975 7.431 1.00 82.81 73 THR A N 1
ATOM 524 C CA . THR A 1 73 ? 3.613 5.892 6.606 1.00 82.81 73 THR A CA 1
ATOM 525 C C . THR A 1 73 ? 2.380 5.883 7.487 1.00 82.81 73 THR A C 1
ATOM 527 O O . THR A 1 73 ? 2.255 5.038 8.370 1.00 82.81 73 THR A O 1
ATOM 530 N N . LEU A 1 74 ? 1.444 6.798 7.248 1.00 84.81 74 LEU A N 1
ATOM 531 C CA . LEU A 1 74 ? 0.204 6.835 8.012 1.00 84.81 74 LEU A CA 1
ATOM 532 C C . LEU A 1 74 ? -0.726 5.706 7.559 1.00 84.81 74 LEU A C 1
ATOM 534 O O . LEU A 1 74 ? -1.290 5.755 6.467 1.00 84.81 74 LEU A O 1
ATOM 538 N N . ALA A 1 75 ? -0.922 4.722 8.428 1.00 86.88 75 ALA A N 1
ATOM 539 C CA . ALA A 1 75 ? -1.864 3.636 8.225 1.00 86.88 75 ALA A CA 1
ATOM 540 C C . ALA A 1 75 ? -3.122 3.812 9.041 1.00 86.88 75 ALA A C 1
ATOM 542 O O . ALA A 1 75 ? -3.079 4.214 10.206 1.00 86.88 75 ALA A O 1
ATOM 543 N N . THR A 1 76 ? -4.244 3.443 8.435 1.00 90.44 76 THR A N 1
ATOM 544 C CA . THR A 1 76 ? -5.548 3.526 9.076 1.00 90.44 76 THR A CA 1
ATOM 545 C C . THR A 1 76 ? -6.250 2.185 9.007 1.00 90.44 76 THR A C 1
ATOM 547 O O . THR A 1 76 ? -6.711 1.780 7.940 1.00 90.44 76 THR A O 1
ATOM 550 N N . SER A 1 77 ? -6.393 1.532 10.160 1.00 91.81 77 SER A N 1
ATOM 551 C CA . SER A 1 77 ? -7.176 0.304 10.273 1.00 91.81 77 SER A CA 1
ATOM 552 C C . SER A 1 77 ? -8.628 0.634 10.618 1.00 91.81 77 SER A C 1
ATOM 554 O O . SER A 1 77 ? -8.911 1.338 11.594 1.00 91.81 77 SER A O 1
ATOM 556 N N . ILE A 1 78 ? -9.555 0.078 9.846 1.00 92.69 78 ILE A N 1
ATOM 557 C CA . ILE A 1 78 ? -10.998 0.270 9.962 1.00 92.69 78 ILE A CA 1
ATOM 558 C C . ILE A 1 78 ? -11.643 -1.083 10.252 1.00 92.69 78 ILE A C 1
ATOM 560 O O . ILE A 1 78 ? -11.541 -2.031 9.473 1.00 92.69 78 ILE A O 1
ATOM 564 N N . TYR A 1 79 ? -12.349 -1.158 11.372 1.00 92.00 79 TYR A N 1
ATOM 565 C CA . TYR A 1 79 ? -13.055 -2.344 11.833 1.00 92.00 79 TYR A CA 1
ATOM 566 C C . TYR A 1 79 ? -14.558 -2.113 11.757 1.00 92.00 79 TYR A C 1
ATOM 568 O O . TYR A 1 79 ? -15.060 -1.041 12.106 1.00 92.00 79 TYR A O 1
ATOM 576 N N . THR A 1 80 ? -15.305 -3.149 11.377 1.00 89.00 80 THR A N 1
ATOM 577 C CA . THR A 1 80 ? -16.755 -3.150 11.617 1.00 89.00 80 THR A CA 1
ATOM 578 C C . THR A 1 80 ? -17.002 -3.016 13.122 1.00 89.00 80 THR A C 1
ATOM 580 O O . THR A 1 80 ? -16.451 -3.796 13.903 1.00 89.00 80 THR A O 1
ATOM 583 N N . ALA A 1 81 ? -17.807 -2.032 13.541 1.00 82.81 81 ALA A N 1
ATOM 584 C CA . ALA A 1 81 ? -18.057 -1.813 14.961 1.00 82.81 81 ALA A CA 1
ATOM 585 C C . ALA A 1 81 ? -18.761 -3.027 15.585 1.00 82.81 81 ALA A C 1
ATOM 587 O O . ALA A 1 81 ? -19.776 -3.515 15.079 1.00 82.81 81 ALA A O 1
ATOM 588 N N . GLY A 1 82 ? -18.202 -3.508 16.693 1.00 80.75 82 GLY A N 1
ATOM 589 C CA . GLY A 1 82 ? -18.758 -4.605 17.470 1.00 80.75 82 GLY A CA 1
ATOM 590 C C . GLY A 1 82 ? -19.556 -4.117 18.677 1.00 80.75 82 GLY A C 1
ATOM 591 O O . GLY A 1 82 ? -20.243 -3.097 18.639 1.00 80.75 82 GLY A O 1
ATOM 592 N N . SER A 1 83 ? -19.460 -4.857 19.778 1.00 70.62 83 SER A N 1
ATOM 593 C CA . SER A 1 83 ? -20.048 -4.469 21.064 1.00 70.62 83 SER A CA 1
ATOM 594 C C . SER A 1 83 ? -18.997 -3.852 21.983 1.00 70.62 83 SER A C 1
ATOM 596 O O . SER A 1 83 ? -17.881 -4.363 22.048 1.00 70.62 83 SER A O 1
ATOM 598 N N . TYR A 1 84 ? -19.374 -2.820 22.737 1.00 68.06 84 TYR A N 1
ATOM 599 C CA . TYR A 1 84 ? -18.566 -2.207 23.793 1.00 68.06 84 TYR A CA 1
ATOM 600 C C . TYR A 1 84 ? -19.458 -1.835 24.997 1.00 68.06 84 TYR A C 1
ATOM 602 O O . TYR A 1 84 ? -20.555 -1.319 24.752 1.00 68.06 84 TYR A O 1
ATOM 610 N N . PRO A 1 85 ? -19.039 -2.023 26.274 1.00 67.38 85 PRO A N 1
ATOM 611 C CA . PRO A 1 85 ? -17.852 -2.730 26.796 1.00 67.38 85 PRO A CA 1
ATOM 612 C C . PRO A 1 85 ? -18.105 -4.220 27.171 1.00 67.38 85 PRO A C 1
ATOM 614 O O . PRO A 1 85 ? -19.208 -4.546 27.617 1.00 67.38 85 PRO A O 1
ATOM 617 N N . PRO A 1 86 ? -17.093 -5.124 27.085 1.00 66.62 86 PRO A N 1
ATOM 618 C CA . PRO A 1 86 ? -15.721 -4.894 26.604 1.00 66.62 86 PRO A CA 1
ATOM 619 C C . PRO A 1 86 ? -15.672 -4.723 25.082 1.00 66.62 86 PRO A C 1
ATOM 621 O O . PRO A 1 86 ? -16.598 -5.151 24.403 1.00 66.62 86 PRO A O 1
ATOM 624 N N . VAL A 1 87 ? -14.594 -4.125 24.558 1.00 74.75 87 VAL A N 1
ATOM 625 C CA . VAL A 1 87 ? -14.342 -4.063 23.106 1.00 74.75 87 VAL A CA 1
ATOM 626 C C . VAL A 1 87 ? -14.281 -5.485 22.576 1.00 74.75 87 VAL A C 1
ATOM 628 O O . VAL A 1 87 ? -13.386 -6.248 22.935 1.00 74.75 87 VAL A O 1
ATOM 631 N N . ASN A 1 88 ? -15.241 -5.844 21.736 1.00 81.31 88 ASN A N 1
ATOM 632 C CA . ASN A 1 88 ? -15.253 -7.133 21.072 1.00 81.31 88 ASN A CA 1
ATOM 633 C C . ASN A 1 88 ? -15.539 -6.923 19.592 1.00 81.31 88 ASN A C 1
ATOM 635 O O . ASN A 1 88 ? -16.674 -6.623 19.221 1.00 81.31 88 ASN A O 1
ATOM 639 N N . ILE A 1 89 ? -14.498 -7.074 18.774 1.00 85.75 89 ILE A N 1
ATOM 640 C CA . ILE A 1 89 ? -14.614 -7.164 17.320 1.00 85.75 89 ILE A CA 1
ATOM 641 C C . ILE A 1 89 ? -14.944 -8.632 17.006 1.00 85.75 89 ILE A C 1
ATOM 643 O O . ILE A 1 89 ? -14.113 -9.502 17.286 1.00 85.75 89 ILE A O 1
ATOM 647 N N . PRO A 1 90 ? -16.137 -8.948 16.467 1.00 87.19 90 PRO A N 1
ATOM 648 C CA . PRO A 1 90 ? -16.507 -10.330 16.179 1.00 87.19 90 PRO A CA 1
ATOM 649 C C . PRO A 1 90 ? -15.509 -10.998 15.225 1.00 87.19 90 PRO A C 1
ATOM 651 O O . PRO A 1 90 ? -15.084 -10.389 14.242 1.00 87.19 90 PRO A O 1
ATOM 654 N N . VAL A 1 91 ? -15.151 -12.258 15.479 1.00 90.00 91 VAL A N 1
ATOM 655 C CA . VAL A 1 91 ? -14.336 -13.049 14.540 1.00 90.00 91 VAL A CA 1
ATOM 656 C C . VAL A 1 91 ? -15.054 -13.139 13.191 1.00 90.00 91 VAL A C 1
ATOM 658 O O . VAL A 1 91 ? -16.266 -13.350 13.144 1.00 90.00 91 VAL A O 1
ATOM 661 N N . GLY A 1 92 ? -14.306 -12.959 12.105 1.00 89.44 92 GLY A N 1
ATOM 662 C CA . GLY A 1 92 ? -14.830 -12.875 10.743 1.00 89.44 92 GLY A CA 1
ATOM 663 C C . GLY A 1 92 ? -15.345 -11.488 10.353 1.00 89.44 92 GLY A C 1
ATOM 664 O O . GLY A 1 92 ? -15.808 -11.319 9.229 1.00 89.44 92 GLY A O 1
ATOM 665 N N . SER A 1 93 ? -15.268 -10.488 11.241 1.00 90.44 93 SER A N 1
ATOM 666 C CA . SER A 1 93 ? -15.587 -9.104 10.869 1.00 90.44 93 SER A CA 1
ATOM 667 C C . SER A 1 93 ? -14.629 -8.604 9.800 1.00 90.44 93 SER A C 1
ATOM 669 O O . SER A 1 93 ? -13.427 -8.862 9.883 1.00 90.44 93 SER A O 1
ATOM 671 N N . LYS A 1 94 ? -15.162 -7.847 8.839 1.00 91.19 94 LYS A N 1
ATOM 672 C CA . LYS A 1 94 ? -14.364 -7.177 7.814 1.00 91.19 94 LYS A CA 1
ATOM 673 C C . LYS A 1 94 ? -13.436 -6.148 8.459 1.00 91.19 94 LYS A C 1
ATOM 675 O O . LYS A 1 94 ? -13.874 -5.374 9.322 1.00 91.19 94 LYS A O 1
ATOM 680 N N . VAL A 1 95 ? -12.183 -6.165 8.018 1.00 91.88 95 VAL A N 1
ATOM 681 C CA . VAL A 1 95 ? -11.143 -5.201 8.372 1.00 91.88 95 VAL A CA 1
ATOM 682 C C . VAL A 1 95 ? -10.581 -4.616 7.088 1.00 91.88 95 VAL A C 1
ATOM 684 O O . VAL A 1 95 ? -10.307 -5.356 6.144 1.00 91.88 95 VAL A O 1
ATOM 687 N N . ILE A 1 96 ? -10.418 -3.300 7.072 1.00 92.44 96 ILE A N 1
ATOM 688 C CA . ILE A 1 96 ? -9.719 -2.581 6.011 1.00 92.44 96 ILE A CA 1
ATOM 689 C C . ILE A 1 96 ? -8.495 -1.911 6.614 1.00 92.44 96 ILE A C 1
ATOM 691 O O . ILE A 1 96 ? -8.570 -1.423 7.739 1.00 92.44 96 ILE A O 1
ATOM 695 N N . ASP A 1 97 ? -7.398 -1.867 5.871 1.00 91.12 97 ASP A N 1
ATOM 696 C CA . ASP A 1 97 ? -6.255 -1.015 6.190 1.00 91.12 97 ASP A CA 1
ATOM 697 C C . ASP A 1 97 ? -5.853 -0.204 4.961 1.00 91.12 97 ASP A C 1
ATOM 699 O O . ASP A 1 97 ? -5.748 -0.755 3.866 1.00 91.12 97 ASP A O 1
ATOM 703 N N . THR A 1 98 ? -5.715 1.113 5.098 1.00 90.00 98 THR A N 1
ATOM 704 C CA . THR A 1 98 ? -5.468 1.989 3.946 1.00 90.00 98 THR A CA 1
ATOM 705 C C . THR A 1 98 ? -4.852 3.328 4.346 1.00 90.00 98 THR A C 1
ATOM 707 O O . THR A 1 98 ? -5.036 3.805 5.471 1.00 90.00 98 THR A O 1
ATOM 710 N N . ASN A 1 99 ? -4.187 3.966 3.383 1.00 88.06 99 ASN A N 1
ATOM 711 C CA . ASN A 1 99 ? -3.789 5.375 3.418 1.00 88.06 99 ASN A CA 1
ATOM 712 C C . ASN A 1 99 ? -4.583 6.252 2.419 1.00 88.06 99 ASN A C 1
ATOM 714 O O . ASN A 1 99 ? -4.267 7.428 2.246 1.00 88.06 99 ASN A O 1
ATOM 718 N N . ILE A 1 100 ? -5.616 5.707 1.762 1.00 87.12 100 ILE A N 1
ATOM 719 C CA . ILE A 1 100 ? -6.356 6.383 0.687 1.00 87.12 100 ILE A CA 1
ATOM 720 C C . ILE A 1 100 ? -7.461 7.270 1.261 1.00 87.12 100 ILE A C 1
ATOM 722 O O . ILE A 1 100 ? -8.455 6.785 1.809 1.00 87.12 100 ILE A O 1
ATOM 726 N N . LYS A 1 101 ? -7.331 8.581 1.052 1.00 85.94 101 LYS A N 1
ATOM 727 C CA . LYS A 1 101 ? -8.256 9.611 1.543 1.00 85.94 101 LYS A CA 1
ATOM 728 C C . LYS A 1 101 ? -9.721 9.335 1.206 1.00 85.94 101 LYS A C 1
ATOM 730 O O . LYS A 1 101 ? -10.597 9.478 2.056 1.00 85.94 101 LYS A O 1
ATOM 735 N N . GLU A 1 102 ? -10.018 8.945 -0.028 1.00 85.38 102 GLU A N 1
ATOM 736 C CA . GLU A 1 102 ? -11.385 8.685 -0.487 1.00 85.38 102 GLU A CA 1
ATOM 737 C C . GLU A 1 102 ? -12.034 7.539 0.301 1.00 85.38 102 GLU A C 1
ATOM 739 O O . GLU A 1 102 ? -13.214 7.617 0.651 1.00 85.38 102 GLU A O 1
ATOM 744 N N . VAL A 1 103 ? -11.247 6.516 0.652 1.00 87.88 103 VAL A N 1
ATOM 745 C CA . VAL A 1 103 ? -11.689 5.396 1.489 1.00 87.88 103 VAL A CA 1
ATOM 746 C C . VAL A 1 103 ? -11.923 5.875 2.922 1.00 87.88 103 VAL A C 1
ATOM 748 O O . VAL A 1 103 ? -12.977 5.602 3.495 1.00 87.88 103 VAL A O 1
ATOM 751 N N . LEU A 1 104 ? -10.995 6.643 3.500 1.00 89.06 104 LEU A N 1
ATOM 752 C CA . LEU A 1 104 ? -11.139 7.188 4.858 1.00 89.06 104 LEU A CA 1
ATOM 753 C C . LEU A 1 104 ? -12.397 8.053 4.995 1.00 89.06 104 LEU A C 1
ATOM 755 O O . LEU A 1 104 ? -13.187 7.879 5.931 1.00 89.06 104 LEU A O 1
ATOM 759 N N . ASN A 1 105 ? -12.644 8.902 3.997 1.00 88.81 105 ASN A N 1
ATOM 760 C CA . ASN A 1 105 ? -13.838 9.729 3.919 1.00 88.81 105 ASN A CA 1
ATOM 761 C C . ASN A 1 105 ? -15.117 8.886 3.868 1.00 88.81 105 ASN A C 1
ATOM 763 O O . ASN A 1 105 ? -16.093 9.200 4.555 1.00 88.81 105 ASN A O 1
ATOM 767 N N . TYR A 1 106 ? -15.115 7.799 3.089 1.00 88.19 106 TYR A N 1
ATOM 768 C CA . TYR A 1 106 ? -16.249 6.878 3.007 1.00 88.19 106 TYR A CA 1
ATOM 769 C C . TYR A 1 106 ? -16.602 6.278 4.378 1.00 88.19 106 TYR A C 1
ATOM 771 O O . TYR A 1 106 ? -17.786 6.156 4.703 1.00 88.19 106 TYR A O 1
ATOM 779 N N . TYR A 1 107 ? -15.601 5.967 5.208 1.00 89.44 107 TYR A N 1
ATOM 780 C CA . TYR A 1 107 ? -15.783 5.418 6.559 1.00 89.44 107 TYR A CA 1
ATOM 781 C C . TYR A 1 107 ? -16.012 6.476 7.653 1.00 89.44 107 TYR A C 1
ATOM 783 O O . TYR A 1 107 ? -16.180 6.131 8.824 1.00 89.44 107 TYR A O 1
ATOM 791 N N . GLY A 1 108 ? -16.124 7.751 7.272 1.00 88.50 108 GLY A N 1
ATOM 792 C CA . GLY A 1 108 ? -16.534 8.850 8.149 1.00 88.50 108 GLY A CA 1
ATOM 793 C C . GLY A 1 108 ? -15.385 9.685 8.714 1.00 88.50 108 GLY A C 1
ATOM 794 O O . GLY A 1 108 ? -15.645 10.677 9.398 1.00 88.50 108 GLY A O 1
ATOM 795 N N . LEU A 1 109 ? -14.133 9.340 8.407 1.00 87.94 109 LEU A N 1
ATOM 796 C CA . LEU A 1 109 ? -12.965 10.147 8.746 1.00 87.94 109 LEU A CA 1
ATOM 797 C C . LEU A 1 109 ? -12.754 11.197 7.644 1.00 87.94 109 LEU A C 1
ATOM 799 O O . LEU A 1 109 ? -11.869 11.044 6.818 1.00 87.94 109 LEU A O 1
ATOM 803 N N . ALA A 1 110 ? -13.616 12.221 7.599 1.00 82.94 110 ALA A N 1
ATOM 804 C CA . ALA A 1 110 ? -13.579 13.289 6.593 1.00 82.94 110 ALA A CA 1
ATOM 805 C C . ALA A 1 110 ? -13.544 14.680 7.236 1.00 82.94 110 ALA A C 1
ATOM 807 O O . ALA A 1 110 ? -14.495 15.050 7.929 1.00 82.94 110 ALA A O 1
ATOM 808 N N . GLY A 1 111 ? -12.489 15.468 6.980 1.00 69.38 111 GLY A N 1
ATOM 809 C CA . GLY A 1 111 ? -12.423 16.912 7.264 1.00 69.38 111 GLY A CA 1
ATOM 810 C C . GLY A 1 111 ? -12.804 17.348 8.688 1.00 69.38 111 GLY A C 1
ATOM 811 O O . GLY A 1 111 ? -13.270 18.474 8.882 1.00 69.38 111 GLY A O 1
ATOM 812 N N . GLY A 1 112 ? -12.683 16.447 9.667 1.00 62.12 112 GLY A N 1
ATOM 813 C CA . GLY A 1 112 ? -13.130 16.634 11.045 1.00 62.12 112 GLY A CA 1
ATOM 814 C C . GLY A 1 112 ? -12.056 17.219 11.972 1.00 62.12 112 GLY A C 1
ATOM 815 O O . GLY A 1 112 ? -10.952 17.541 11.535 1.00 62.12 112 GLY A O 1
ATOM 816 N N . PRO A 1 113 ? -12.367 17.400 13.270 1.00 65.56 113 PRO A N 1
ATOM 817 C CA . PRO A 1 113 ? -11.360 17.774 14.259 1.00 65.56 113 PRO A CA 1
ATOM 818 C C . PRO A 1 113 ? -10.258 16.718 14.293 1.00 65.56 113 PRO A C 1
ATOM 820 O O . PRO A 1 113 ? -10.561 15.540 14.325 1.00 65.56 113 PRO A O 1
ATOM 823 N N . THR A 1 114 ? -8.990 17.111 14.380 1.00 80.69 114 THR A N 1
ATOM 824 C CA . THR A 1 114 ? -7.888 16.135 14.439 1.00 80.69 114 THR A CA 1
ATOM 825 C C . THR A 1 114 ? -7.873 15.314 15.722 1.00 80.69 114 THR A C 1
ATOM 827 O O . THR A 1 114 ? -7.136 14.349 15.787 1.00 80.69 114 THR A O 1
ATOM 830 N N . ASN A 1 115 ? -8.660 15.677 16.740 1.00 89.38 115 ASN A N 1
ATOM 831 C CA . ASN A 1 115 ? -8.715 15.010 18.036 1.00 89.38 115 ASN A CA 1
ATOM 832 C C . ASN A 1 115 ? -10.108 14.439 18.299 1.00 89.38 115 ASN A C 1
ATOM 834 O O . ASN A 1 115 ? -11.096 15.177 18.304 1.00 89.38 115 ASN A O 1
ATOM 838 N N . TYR A 1 116 ? -10.160 13.149 18.612 1.00 91.50 116 TYR A N 1
ATOM 839 C CA . TYR A 1 116 ? -11.383 12.404 18.872 1.00 91.50 116 TYR A CA 1
ATOM 840 C C . TYR A 1 116 ? -11.306 11.673 20.207 1.00 91.50 116 TYR A C 1
ATOM 842 O O . TYR A 1 116 ? -10.242 11.219 20.619 1.00 91.50 116 TYR A O 1
ATOM 850 N N . THR A 1 117 ? -12.441 11.536 20.887 1.00 92.56 117 THR A N 1
ATOM 851 C CA . THR A 1 117 ? -12.523 10.695 22.083 1.00 92.56 117 THR A CA 1
ATOM 852 C C . THR A 1 117 ? -12.608 9.234 21.660 1.00 92.56 117 THR A C 1
ATOM 854 O O . THR A 1 117 ? -13.485 8.863 20.878 1.00 92.56 117 THR A O 1
ATOM 857 N N . ALA A 1 118 ? -11.692 8.418 22.171 1.00 93.19 118 ALA A N 1
ATOM 858 C CA . ALA A 1 118 ? -11.702 6.982 21.970 1.00 93.19 118 ALA A CA 1
ATOM 859 C C . ALA A 1 118 ? -12.950 6.344 22.598 1.00 93.19 118 ALA A C 1
ATOM 861 O O . ALA A 1 118 ? -13.635 6.935 23.439 1.00 93.19 118 ALA A O 1
ATOM 862 N N . ILE A 1 119 ? -13.253 5.109 22.207 1.00 91.94 119 ILE A N 1
ATOM 863 C CA . ILE A 1 119 ? -14.428 4.382 22.700 1.00 91.94 119 ILE A CA 1
ATOM 864 C C . ILE A 1 119 ? -14.344 4.068 24.200 1.00 91.94 119 ILE A C 1
ATOM 866 O O . ILE A 1 119 ? -15.370 3.781 24.807 1.00 91.94 119 ILE A O 1
ATOM 870 N N . ASP A 1 120 ? -13.163 4.184 24.820 1.00 91.38 120 ASP A N 1
ATOM 871 C CA . ASP A 1 120 ? -13.004 4.166 26.280 1.00 91.38 120 ASP A CA 1
ATOM 872 C C . ASP A 1 120 ? -13.686 5.348 27.007 1.00 91.38 120 ASP A C 1
ATOM 874 O O . ASP A 1 120 ? -13.874 5.306 28.224 1.00 91.38 120 ASP A O 1
ATOM 878 N N . GLY A 1 121 ? -14.082 6.387 26.265 1.00 90.06 121 GLY A N 1
ATOM 879 C CA . GLY A 1 121 ? -14.747 7.585 26.763 1.00 90.06 121 GLY A CA 1
ATOM 880 C C . GLY A 1 121 ? -13.821 8.607 27.431 1.00 90.06 121 GLY A C 1
ATOM 881 O O . GLY A 1 121 ? -14.312 9.635 27.900 1.00 90.06 121 GLY A O 1
ATOM 882 N N . THR A 1 122 ? -12.509 8.357 27.491 1.00 92.06 122 THR A N 1
ATOM 883 C CA . THR A 1 122 ? -11.547 9.198 28.225 1.00 92.06 122 THR A CA 1
ATOM 884 C C . THR A 1 122 ? -10.294 9.560 27.441 1.00 92.06 122 THR A C 1
ATOM 886 O O . THR A 1 122 ? -9.779 10.666 27.612 1.00 92.06 122 THR A O 1
ATOM 889 N N . THR A 1 123 ? -9.791 8.663 26.599 1.00 94.00 123 THR A N 1
ATOM 890 C CA . THR A 1 123 ? -8.560 8.882 25.839 1.00 94.00 123 THR A CA 1
ATOM 891 C C . THR A 1 123 ? -8.848 9.743 24.618 1.00 94.00 123 THR A C 1
ATOM 893 O O . THR A 1 123 ? -9.894 9.618 23.983 1.00 94.00 123 THR A O 1
ATOM 896 N N . VAL A 1 124 ? -7.923 10.643 24.289 1.00 93.25 124 VAL A N 1
ATOM 897 C CA . VAL A 1 124 ? -7.988 11.454 23.071 1.00 93.25 124 VAL A CA 1
ATOM 898 C C . VAL A 1 124 ? -7.016 10.875 22.054 1.00 93.25 124 VAL A C 1
ATOM 900 O O . VAL A 1 124 ? -5.824 10.782 22.333 1.00 93.25 124 VAL A O 1
ATOM 903 N N . GLN A 1 125 ? -7.536 10.506 20.889 1.00 91.69 125 GLN A N 1
ATOM 904 C CA . GLN A 1 125 ? -6.771 10.027 19.745 1.00 91.69 125 GLN A CA 1
ATOM 905 C C . GLN A 1 125 ? -6.693 11.110 18.681 1.00 91.69 125 GLN A C 1
ATOM 907 O O . GLN A 1 125 ? -7.704 11.750 18.373 1.00 91.69 125 GLN A O 1
ATOM 912 N N . SER A 1 126 ? -5.502 11.301 18.119 1.00 90.00 126 SER A N 1
ATOM 913 C CA . SER A 1 126 ? -5.323 12.219 17.003 1.00 90.00 126 SER A CA 1
ATOM 914 C C . SER A 1 126 ? -5.426 11.462 15.685 1.00 90.00 126 SER A C 1
ATOM 916 O O . SER A 1 126 ? -4.533 10.675 15.385 1.00 90.00 126 SER A O 1
ATOM 918 N N . LEU A 1 127 ? -6.499 11.685 14.921 1.00 89.44 127 LEU A N 1
ATOM 919 C CA . LEU A 1 127 ? -6.720 11.033 13.629 1.00 89.44 127 LEU A CA 1
ATOM 920 C C . LEU A 1 127 ? -6.774 12.061 12.488 1.00 89.44 127 LEU A C 1
ATOM 922 O O . LEU A 1 127 ? -7.329 13.148 12.662 1.00 89.44 127 LEU A O 1
ATOM 926 N N . LYS A 1 128 ? -6.221 11.709 11.325 1.00 86.75 128 LYS A N 1
ATOM 927 C CA . LYS A 1 128 ? -6.173 12.520 10.098 1.00 86.75 128 LYS A CA 1
ATOM 928 C C . LYS A 1 128 ? -6.894 11.815 8.952 1.00 86.75 128 LYS A C 1
ATOM 930 O O . LYS A 1 128 ? -6.799 10.602 8.824 1.00 86.75 128 LYS A O 1
ATOM 935 N N . ASP A 1 129 ? -7.568 12.563 8.089 1.00 80.94 129 ASP A N 1
ATOM 936 C CA . ASP A 1 129 ? -8.293 12.024 6.928 1.00 80.94 129 ASP A CA 1
ATOM 937 C C . ASP A 1 129 ? -7.410 11.788 5.693 1.00 80.94 129 ASP A C 1
ATOM 939 O O . ASP A 1 129 ? -7.877 11.269 4.681 1.00 80.94 129 ASP A O 1
ATOM 943 N N . THR A 1 130 ? -6.138 12.169 5.754 1.00 73.50 130 THR A N 1
ATOM 944 C CA . THR A 1 130 ? -5.169 11.962 4.683 1.00 73.50 130 THR A CA 1
ATOM 945 C C . THR A 1 130 ? -3.752 11.971 5.249 1.00 73.50 130 THR A C 1
ATOM 947 O O . THR A 1 130 ? -3.505 12.614 6.275 1.00 73.50 130 THR A O 1
ATOM 950 N N . PRO A 1 131 ? -2.803 11.312 4.571 1.00 68.81 131 PRO A N 1
ATOM 951 C CA . PRO A 1 131 ? -1.405 11.694 4.651 1.00 68.81 131 PRO A CA 1
ATOM 952 C C . PRO A 1 131 ? -1.274 13.196 4.339 1.00 68.81 131 PRO A C 1
ATOM 954 O O . PRO A 1 131 ? -1.729 13.649 3.287 1.00 68.81 131 PRO A O 1
ATOM 957 N N . ASP A 1 132 ? -0.727 13.974 5.271 1.00 61.28 132 ASP A N 1
ATOM 958 C CA . ASP A 1 132 ? -0.667 15.448 5.225 1.00 61.28 132 ASP A CA 1
ATOM 959 C C . ASP A 1 132 ? 0.725 15.967 4.842 1.00 61.28 132 ASP A C 1
ATOM 961 O O . ASP A 1 132 ? 0.913 17.157 4.570 1.00 61.28 132 ASP A O 1
ATOM 965 N N . PHE A 1 133 ? 1.725 15.090 4.837 1.00 62.72 133 PHE A N 1
ATOM 966 C CA . PHE A 1 133 ? 3.063 15.415 4.377 1.00 62.72 133 PHE A CA 1
ATOM 967 C C . PHE A 1 133 ? 3.625 14.286 3.540 1.00 62.72 133 PHE A C 1
ATOM 969 O O . PHE A 1 133 ? 3.327 13.109 3.719 1.00 62.72 133 PHE A O 1
ATOM 976 N N . ALA A 1 134 ? 4.480 14.675 2.611 1.00 59.19 134 ALA A N 1
ATOM 977 C CA . ALA A 1 134 ? 4.916 13.802 1.548 1.00 59.19 134 ALA A CA 1
ATOM 978 C C . ALA A 1 134 ? 5.825 12.649 2.053 1.00 59.19 134 ALA A C 1
ATOM 980 O O . ALA A 1 134 ? 6.003 11.663 1.362 1.00 59.19 134 ALA A O 1
ATOM 981 N N . GLY A 1 135 ? 6.286 12.685 3.311 1.00 65.19 135 GLY A N 1
ATOM 982 C CA . GLY A 1 135 ? 6.905 11.533 3.985 1.00 65.19 135 GLY A CA 1
ATOM 983 C C . GLY A 1 135 ? 5.949 10.380 4.344 1.00 65.19 135 GLY A C 1
ATOM 984 O O . GLY A 1 135 ? 6.406 9.255 4.469 1.00 65.19 135 GLY A O 1
ATOM 985 N N . GLU A 1 136 ? 4.634 10.604 4.463 1.00 75.56 136 GLU A N 1
ATOM 986 C CA . GLU A 1 136 ? 3.660 9.565 4.872 1.00 75.56 136 GLU A CA 1
ATOM 987 C C . GLU A 1 136 ? 3.229 8.628 3.715 1.00 75.56 136 GLU A C 1
ATOM 989 O O . GLU A 1 136 ? 2.443 7.710 3.942 1.00 75.56 136 GLU A O 1
ATOM 994 N N . THR A 1 137 ? 3.704 8.853 2.481 1.00 79.50 137 THR A N 1
ATOM 995 C CA . THR A 1 137 ? 3.344 8.060 1.275 1.00 79.50 137 THR A CA 1
ATOM 996 C C . THR A 1 137 ? 4.535 7.761 0.363 1.00 79.50 137 THR A C 1
ATOM 998 O O . THR A 1 137 ? 4.358 7.381 -0.794 1.00 79.50 137 THR A O 1
ATOM 1001 N N . ASN A 1 138 ? 5.755 7.947 0.862 1.00 80.94 138 ASN A N 1
ATOM 1002 C CA . ASN A 1 138 ? 6.969 7.890 0.062 1.00 80.94 138 ASN A CA 1
ATOM 1003 C C . ASN A 1 138 ? 7.732 6.583 0.231 1.00 80.94 138 ASN A C 1
ATOM 1005 O O . ASN A 1 138 ? 7.810 6.030 1.326 1.00 80.94 138 ASN A O 1
ATOM 1009 N N . ILE A 1 139 ? 8.396 6.170 -0.844 1.00 83.38 139 ILE A N 1
ATOM 1010 C CA . ILE A 1 139 ? 9.577 5.319 -0.736 1.00 83.38 139 ILE A CA 1
ATOM 1011 C C . ILE A 1 139 ? 10.763 6.225 -0.418 1.00 83.38 139 ILE A C 1
ATOM 1013 O O . ILE A 1 139 ? 11.105 7.110 -1.201 1.00 83.38 139 ILE A O 1
ATOM 1017 N N . ASP A 1 140 ? 11.361 6.015 0.750 1.00 77.38 140 ASP A N 1
ATOM 1018 C CA . ASP A 1 140 ? 12.411 6.876 1.298 1.00 77.38 140 ASP A CA 1
ATOM 1019 C C . ASP A 1 140 ? 13.807 6.257 1.213 1.00 77.38 140 ASP A C 1
ATOM 1021 O O . ASP A 1 140 ? 14.804 6.881 1.573 1.00 77.38 140 ASP A O 1
ATOM 1025 N N . SER A 1 141 ? 13.909 5.016 0.742 1.00 77.81 141 SER A N 1
ATOM 1026 C CA . SER A 1 141 ? 15.191 4.337 0.637 1.00 77.81 141 SER A CA 1
ATOM 1027 C C . SER A 1 141 ? 15.194 3.264 -0.446 1.00 77.81 141 SER A C 1
ATOM 1029 O O . SER A 1 141 ? 14.281 2.447 -0.561 1.00 77.81 141 SER A O 1
ATOM 1031 N N . LEU A 1 142 ? 16.268 3.262 -1.240 1.00 79.50 142 LEU A N 1
ATOM 1032 C CA . LEU A 1 142 ? 16.615 2.192 -2.174 1.00 79.50 142 LEU A CA 1
ATOM 1033 C C . LEU A 1 142 ? 17.828 1.459 -1.603 1.00 79.50 142 LEU A C 1
ATOM 1035 O O . LEU A 1 142 ? 18.957 1.954 -1.641 1.00 79.50 142 LEU A O 1
ATOM 1039 N N . ASN A 1 143 ? 17.596 0.284 -1.028 1.00 75.12 143 ASN A N 1
ATOM 1040 C CA . ASN A 1 143 ? 18.641 -0.494 -0.377 1.00 75.12 143 ASN A CA 1
ATOM 1041 C C . ASN A 1 143 ? 19.344 -1.370 -1.419 1.00 75.12 143 ASN A C 1
ATOM 1043 O O . ASN A 1 143 ? 18.806 -2.375 -1.890 1.00 75.12 143 ASN A O 1
ATOM 1047 N N . GLY A 1 144 ? 20.562 -0.971 -1.794 1.00 67.38 144 GLY A N 1
ATOM 1048 C CA . GLY A 1 144 ? 21.359 -1.616 -2.836 1.00 67.38 144 GLY A CA 1
ATOM 1049 C C . GLY A 1 144 ? 22.853 -1.720 -2.506 1.00 67.38 144 GLY A C 1
ATOM 1050 O O . GLY A 1 144 ? 23.333 -1.087 -1.565 1.00 67.38 144 GLY A O 1
ATOM 1051 N N . PRO A 1 145 ? 23.618 -2.532 -3.263 1.00 58.66 145 PRO A N 1
ATOM 1052 C CA . PRO A 1 145 ? 25.062 -2.707 -3.070 1.00 58.66 145 PRO A CA 1
ATOM 1053 C C . PRO A 1 145 ? 25.884 -1.429 -3.313 1.00 58.66 145 PRO A C 1
ATOM 1055 O O . PRO A 1 145 ? 27.017 -1.334 -2.842 1.00 58.66 145 PRO A O 1
ATOM 1058 N N . SER A 1 146 ? 25.330 -0.448 -4.027 1.00 56.56 146 SER A N 1
ATOM 1059 C CA . SER A 1 146 ? 25.928 0.866 -4.269 1.00 56.56 146 SER A CA 1
ATOM 1060 C C . SER A 1 146 ? 25.005 1.960 -3.730 1.00 56.56 146 SER A C 1
ATOM 1062 O O . SER A 1 146 ? 24.202 2.512 -4.469 1.00 56.56 146 SER A O 1
ATOM 1064 N N . SER A 1 147 ? 25.105 2.240 -2.431 1.00 54.12 147 SER A N 1
ATOM 1065 C CA . SER A 1 147 ? 24.460 3.386 -1.778 1.00 54.12 147 SER A CA 1
ATOM 1066 C C . SER A 1 147 ? 25.489 4.509 -1.554 1.00 54.12 147 SER A C 1
ATOM 1068 O O . SER A 1 147 ? 26.624 4.198 -1.166 1.00 54.12 147 SER A O 1
ATOM 1070 N N . PRO A 1 148 ? 25.135 5.798 -1.743 1.00 54.03 148 PRO A N 1
ATOM 1071 C CA . PRO A 1 148 ? 23.836 6.320 -2.185 1.00 54.03 148 PRO A CA 1
ATOM 1072 C C . PRO A 1 148 ? 23.673 6.319 -3.715 1.00 54.03 148 PRO A C 1
ATOM 1074 O O . PRO A 1 148 ? 24.663 6.326 -4.447 1.00 54.03 148 PRO A O 1
ATOM 1077 N N . ASP A 1 149 ? 22.420 6.338 -4.175 1.00 58.12 149 ASP A N 1
ATOM 1078 C CA . ASP A 1 149 ? 22.082 6.473 -5.592 1.00 58.12 149 ASP A CA 1
ATOM 1079 C C . ASP A 1 149 ? 22.553 7.829 -6.151 1.00 58.12 149 ASP A C 1
ATOM 1081 O O . ASP A 1 149 ? 22.412 8.861 -5.493 1.00 58.12 149 ASP A O 1
ATOM 1085 N N . THR A 1 150 ? 23.151 7.837 -7.345 1.00 53.62 150 THR A N 1
ATOM 1086 C CA . THR A 1 150 ? 23.756 9.041 -7.953 1.00 53.62 150 THR A CA 1
ATOM 1087 C C . THR A 1 150 ? 22.833 9.769 -8.928 1.00 53.62 150 THR A C 1
ATOM 1089 O O . THR A 1 150 ? 23.235 10.776 -9.505 1.00 53.62 150 THR A O 1
ATOM 1092 N N . GLU A 1 151 ? 21.603 9.284 -9.099 1.00 57.59 151 GLU A N 1
ATOM 1093 C CA . GLU A 1 151 ? 20.761 9.546 -10.274 1.00 57.59 151 GLU A CA 1
ATOM 1094 C C . GLU A 1 151 ? 19.505 10.364 -9.916 1.00 57.59 151 GLU A C 1
ATOM 1096 O O . GLU A 1 151 ? 18.444 10.235 -10.523 1.00 57.59 151 GLU A O 1
ATOM 1101 N N . ASN A 1 152 ? 19.651 11.255 -8.928 1.00 62.94 152 ASN A N 1
ATOM 1102 C CA . ASN A 1 152 ? 18.647 12.231 -8.480 1.00 62.94 152 ASN A CA 1
ATOM 1103 C C . ASN A 1 152 ? 17.322 11.650 -7.940 1.00 62.94 152 ASN A C 1
ATOM 1105 O O . ASN A 1 152 ? 16.335 12.385 -7.860 1.00 62.94 152 ASN A O 1
ATOM 1109 N N . PHE A 1 153 ? 17.292 10.382 -7.517 1.00 71.62 153 PHE A N 1
ATOM 1110 C CA . PHE A 1 153 ? 16.198 9.866 -6.690 1.00 71.62 153 PHE A CA 1
ATOM 1111 C C . PHE A 1 153 ? 16.164 10.611 -5.342 1.00 71.62 153 PHE A C 1
ATOM 1113 O O . PHE A 1 153 ? 17.099 10.495 -4.542 1.00 71.62 153 PHE A O 1
ATOM 1120 N N . ASP A 1 154 ? 15.104 11.385 -5.073 1.00 68.94 154 ASP A N 1
ATOM 1121 C CA . ASP A 1 154 ? 14.949 12.095 -3.791 1.00 68.94 154 ASP A CA 1
ATOM 1122 C C . ASP A 1 154 ? 14.166 11.251 -2.777 1.00 68.94 154 ASP A C 1
ATOM 1124 O O . ASP A 1 154 ? 12.951 11.366 -2.609 1.00 68.94 154 ASP A O 1
ATOM 1128 N N . ALA A 1 155 ? 14.924 10.436 -2.052 1.00 59.88 155 ALA A N 1
ATOM 1129 C CA . ALA A 1 155 ? 14.491 9.675 -0.885 1.00 59.88 155 ALA A CA 1
ATOM 1130 C C . ALA A 1 155 ? 13.916 10.541 0.258 1.00 59.88 155 ALA A C 1
ATOM 1132 O O . ALA A 1 155 ? 13.086 10.079 1.036 1.00 59.88 155 ALA A O 1
ATOM 1133 N N . ASN A 1 156 ? 14.355 11.796 0.400 1.00 53.84 156 ASN A N 1
ATOM 1134 C CA . ASN A 1 156 ? 14.068 12.615 1.583 1.00 53.84 156 ASN A CA 1
ATOM 1135 C C . ASN A 1 156 ? 12.908 13.590 1.392 1.00 53.84 156 ASN A C 1
ATOM 1137 O O . ASN A 1 156 ? 12.618 14.354 2.317 1.00 53.84 156 ASN A O 1
ATOM 1141 N N . ASN A 1 157 ? 12.281 13.599 0.213 1.00 54.72 157 ASN A N 1
ATOM 1142 C CA . ASN A 1 157 ? 11.177 14.489 -0.132 1.00 54.72 157 ASN A CA 1
ATOM 1143 C C . ASN A 1 157 ? 11.373 15.910 0.399 1.00 54.72 157 ASN A C 1
ATOM 1145 O O . ASN A 1 157 ? 10.514 16.485 1.075 1.00 54.72 157 ASN A O 1
ATOM 1149 N N . SER A 1 158 ? 12.548 16.484 0.155 1.00 46.97 158 SER A N 1
ATOM 1150 C CA . SER A 1 158 ? 12.827 17.838 0.624 1.00 46.97 158 SER A CA 1
ATOM 1151 C C . SER A 1 158 ? 12.183 18.867 -0.297 1.00 46.97 158 SER A C 1
ATOM 1153 O O . SER A 1 158 ? 12.848 19.839 -0.621 1.00 46.97 158 SER A O 1
ATOM 1155 N N . PHE A 1 159 ? 10.924 18.663 -0.729 1.00 46.34 159 PHE A N 1
ATOM 1156 C CA . PHE A 1 159 ? 10.113 19.581 -1.547 1.00 46.34 159 PHE A CA 1
ATOM 1157 C C . PHE A 1 159 ? 10.968 20.442 -2.497 1.00 46.34 159 PHE A C 1
ATOM 1159 O O . PHE A 1 159 ? 10.884 21.674 -2.513 1.00 46.34 159 PHE A O 1
ATOM 1166 N N . GLY A 1 160 ? 11.893 19.783 -3.197 1.00 48.31 160 GLY A N 1
ATOM 1167 C CA . GLY A 1 160 ? 12.942 20.418 -3.974 1.00 48.31 160 GLY A CA 1
ATOM 1168 C C . GLY A 1 160 ? 12.489 20.558 -5.416 1.00 48.31 160 GLY A C 1
ATOM 1169 O O . GLY A 1 160 ? 11.869 19.660 -5.967 1.00 48.31 160 GLY A O 1
ATOM 1170 N N . ASN A 1 161 ? 12.813 21.680 -6.058 1.00 54.25 161 ASN A N 1
ATOM 1171 C CA . ASN A 1 161 ? 12.396 21.965 -7.439 1.00 54.25 161 ASN A CA 1
ATOM 1172 C C . ASN A 1 161 ? 13.059 21.062 -8.513 1.00 54.25 161 ASN A C 1
ATOM 1174 O O . ASN A 1 161 ? 12.876 21.316 -9.704 1.00 54.25 161 ASN A O 1
ATOM 1178 N N . VAL A 1 162 ? 13.872 20.071 -8.124 1.00 60.69 162 VAL A N 1
ATOM 1179 C CA . VAL A 1 162 ? 14.665 19.227 -9.032 1.00 60.69 162 VAL A CA 1
ATOM 1180 C C . VAL A 1 162 ? 14.680 17.793 -8.510 1.00 60.69 162 VAL A C 1
ATOM 1182 O O . VAL A 1 162 ? 15.082 17.578 -7.369 1.00 60.69 162 VAL A O 1
ATOM 1185 N N . GLY A 1 163 ? 14.281 16.837 -9.351 1.00 72.50 163 GLY A N 1
ATOM 1186 C CA . GLY A 1 163 ? 14.336 15.402 -9.060 1.00 72.50 163 GLY A CA 1
ATOM 1187 C C . GLY A 1 163 ? 13.020 14.677 -9.326 1.00 72.50 163 GLY A C 1
ATOM 1188 O O . GLY A 1 163 ? 12.032 15.271 -9.767 1.00 72.50 163 GLY A O 1
ATOM 1189 N N . TRP A 1 164 ? 13.023 13.383 -9.026 1.00 78.81 164 TRP A N 1
ATOM 1190 C CA . TRP A 1 164 ? 11.845 12.526 -9.081 1.00 78.81 164 TRP A CA 1
ATOM 1191 C C . TRP A 1 164 ? 11.847 11.530 -7.915 1.00 78.81 164 TRP A C 1
ATOM 1193 O O . TRP A 1 164 ? 12.878 11.292 -7.276 1.00 78.81 164 TRP A O 1
ATOM 1203 N N . GLY A 1 165 ? 10.682 10.962 -7.622 1.00 81.00 165 GLY A N 1
ATOM 1204 C CA . GLY A 1 165 ? 10.501 10.013 -6.531 1.00 81.00 165 GLY A CA 1
ATOM 1205 C C . GLY A 1 165 ? 9.396 9.005 -6.797 1.00 81.00 165 GLY A C 1
ATOM 1206 O O . GLY A 1 165 ? 8.726 9.027 -7.833 1.00 81.00 165 GLY A O 1
ATOM 1207 N N . LEU A 1 166 ? 9.221 8.109 -5.829 1.00 84.19 166 LEU A N 1
ATOM 1208 C CA . LEU A 1 166 ? 8.207 7.067 -5.853 1.00 84.19 166 LEU A CA 1
ATOM 1209 C C . LEU A 1 166 ? 7.293 7.235 -4.638 1.00 84.19 166 LEU A C 1
ATOM 1211 O O . LEU A 1 166 ? 7.748 7.260 -3.494 1.00 84.19 166 LEU A O 1
ATOM 1215 N N . THR A 1 167 ? 6.000 7.344 -4.909 1.00 85.38 167 THR A N 1
ATOM 1216 C CA . THR A 1 167 ? 4.939 7.385 -3.895 1.00 85.38 167 THR A CA 1
ATOM 1217 C C . THR A 1 167 ? 4.060 6.161 -4.013 1.00 85.38 167 THR A C 1
ATOM 1219 O O . THR A 1 167 ? 4.096 5.477 -5.037 1.00 85.38 167 THR A O 1
ATOM 1222 N N . TYR A 1 168 ? 3.261 5.879 -2.991 1.00 86.44 168 TYR A N 1
ATOM 1223 C CA . TYR A 1 168 ? 2.334 4.766 -3.050 1.00 86.44 168 TYR A CA 1
ATOM 1224 C C . TYR A 1 168 ? 1.029 5.001 -2.291 1.00 86.44 168 TYR A C 1
ATOM 1226 O O . TYR A 1 168 ? 0.972 5.690 -1.270 1.00 86.44 168 TYR A O 1
ATOM 1234 N N . ASN A 1 169 ? -0.014 4.346 -2.788 1.00 87.56 169 ASN A N 1
ATOM 1235 C CA . ASN A 1 169 ? -1.304 4.202 -2.129 1.00 87.56 169 ASN A CA 1
ATOM 1236 C C . ASN A 1 169 ? -1.584 2.723 -1.918 1.00 87.56 169 ASN A C 1
ATOM 1238 O O . ASN A 1 169 ? -1.232 1.904 -2.762 1.00 87.56 169 ASN A O 1
ATOM 1242 N N . TYR A 1 170 ? -2.248 2.366 -0.828 1.00 88.38 170 TYR A N 1
ATOM 1243 C CA . TYR A 1 170 ? -2.630 0.983 -0.598 1.00 88.38 170 TYR A CA 1
ATOM 1244 C C . TYR A 1 170 ? -4.023 0.860 -0.000 1.00 88.38 170 TYR A C 1
ATOM 1246 O O . TYR A 1 170 ? -4.515 1.729 0.725 1.00 88.38 170 TYR A O 1
ATOM 1254 N N . PHE A 1 171 ? -4.648 -0.268 -0.296 1.00 90.06 171 PHE A N 1
ATOM 1255 C CA . PHE A 1 171 ? -5.917 -0.689 0.261 1.00 90.06 171 PHE A CA 1
ATOM 1256 C C . PHE A 1 171 ? -5.829 -2.182 0.528 1.00 90.06 171 PHE A C 1
ATOM 1258 O O . PHE A 1 171 ? -5.655 -2.952 -0.406 1.00 90.06 171 PHE A O 1
ATOM 1265 N N . PHE A 1 172 ? -5.955 -2.597 1.781 1.00 90.62 172 PHE A N 1
ATOM 1266 C CA . PHE A 1 172 ? -6.004 -4.002 2.165 1.00 90.62 172 PHE A CA 1
ATOM 1267 C C . PHE A 1 172 ? -7.373 -4.350 2.706 1.00 90.62 172 PHE A C 1
ATOM 1269 O O . PHE A 1 172 ? -7.922 -3.629 3.539 1.00 90.62 172 PHE A O 1
ATOM 1276 N N . GLU A 1 173 ? -7.889 -5.494 2.279 1.00 91.56 173 GLU A N 1
ATOM 1277 C CA . GLU A 1 173 ? -9.144 -6.046 2.749 1.00 91.56 173 GLU A CA 1
ATOM 1278 C C . GLU A 1 173 ? -8.933 -7.445 3.328 1.00 91.56 173 GLU A C 1
ATOM 1280 O O . GLU A 1 173 ? -8.232 -8.304 2.788 1.00 91.56 173 GLU A O 1
ATOM 1285 N N . GLY A 1 174 ? -9.525 -7.656 4.498 1.00 92.38 174 GLY A N 1
ATOM 1286 C CA . GLY A 1 174 ? -9.318 -8.865 5.262 1.00 92.38 174 GLY A CA 1
ATOM 1287 C C . GLY A 1 174 ? -10.380 -9.105 6.313 1.00 92.38 174 GLY A C 1
ATOM 1288 O O . GLY A 1 174 ? -11.420 -8.442 6.381 1.00 92.38 174 GLY A O 1
ATOM 1289 N N . THR A 1 175 ? -10.090 -10.071 7.177 1.00 92.75 175 THR A N 1
ATOM 1290 C CA . THR A 1 175 ? -10.968 -10.441 8.283 1.00 92.75 175 THR A CA 1
ATOM 1291 C C . THR A 1 175 ? -10.240 -10.448 9.618 1.00 92.75 175 THR A C 1
ATOM 1293 O O . THR A 1 175 ? -9.038 -10.703 9.721 1.00 92.75 175 THR A O 1
ATOM 1296 N N . TRP A 1 176 ? -10.993 -10.160 10.676 1.00 90.56 176 TRP A N 1
ATOM 1297 C CA . TRP A 1 176 ? -10.521 -10.272 12.046 1.00 90.56 176 TRP A CA 1
ATOM 1298 C C . TRP A 1 176 ? -10.538 -11.735 12.504 1.00 90.56 176 TRP A C 1
ATOM 1300 O O . TRP A 1 176 ? -11.593 -12.365 12.567 1.00 90.56 176 TRP A O 1
ATOM 1310 N N . THR A 1 177 ? -9.381 -12.273 12.883 1.00 88.88 177 THR A N 1
ATOM 1311 C CA . THR A 1 177 ? -9.226 -13.683 13.302 1.00 88.88 177 THR A CA 1
ATOM 1312 C C . THR A 1 177 ? -9.439 -13.910 14.801 1.00 88.88 177 THR A C 1
ATOM 1314 O O . THR A 1 177 ? -9.441 -15.048 15.264 1.00 88.88 177 THR A O 1
ATOM 1317 N N . GLY A 1 178 ? -9.609 -12.842 15.585 1.00 84.94 178 GLY A N 1
ATOM 1318 C CA . GLY A 1 178 ? -9.603 -12.894 17.052 1.00 84.94 178 GLY A CA 1
ATOM 1319 C C . GLY A 1 178 ? -8.228 -12.626 17.665 1.00 84.94 178 GLY A C 1
ATOM 1320 O O . GLY A 1 178 ? -8.155 -12.107 18.776 1.00 84.94 178 GLY A O 1
ATOM 1321 N N . THR A 1 179 ? -7.148 -12.924 16.939 1.00 82.88 179 THR A N 1
ATOM 1322 C CA . THR A 1 179 ? -5.759 -12.669 17.369 1.00 82.88 179 THR A CA 1
ATOM 1323 C C . THR A 1 179 ? -5.049 -11.606 16.535 1.00 82.88 179 THR A C 1
ATOM 1325 O O . THR A 1 179 ? -3.951 -11.189 16.889 1.00 82.88 179 THR A O 1
ATOM 1328 N N . GLY A 1 180 ? -5.662 -11.168 15.437 1.00 85.62 180 GLY A N 1
ATOM 1329 C CA . GLY A 1 180 ? -5.108 -10.190 14.509 1.00 85.62 180 GLY A CA 1
ATOM 1330 C C . GLY A 1 180 ? -5.909 -10.121 13.213 1.00 85.62 180 GLY A C 1
ATOM 1331 O O . GLY A 1 180 ? -6.897 -10.844 13.039 1.00 85.62 180 GLY A O 1
ATOM 1332 N N . THR A 1 181 ? -5.468 -9.272 12.295 1.00 87.69 181 THR A N 1
ATOM 1333 C CA . THR A 1 181 ? -6.052 -9.173 10.955 1.00 87.69 181 THR A CA 1
ATOM 1334 C C . THR A 1 181 ? -5.364 -10.136 9.992 1.00 87.69 181 THR A C 1
ATOM 1336 O O . THR A 1 181 ? -4.150 -10.323 10.056 1.00 87.69 181 THR A O 1
ATOM 1339 N N . HIS A 1 182 ? -6.150 -10.738 9.103 1.00 90.69 182 HIS A N 1
ATOM 1340 C CA . HIS A 1 182 ? -5.679 -11.533 7.973 1.00 90.69 182 HIS A CA 1
ATOM 1341 C C . HIS A 1 182 ? -6.229 -10.920 6.684 1.00 90.69 182 HIS A C 1
ATOM 1343 O O . HIS A 1 182 ? -7.443 -10.947 6.473 1.00 90.69 182 HIS A O 1
ATOM 1349 N N . PHE A 1 183 ? -5.355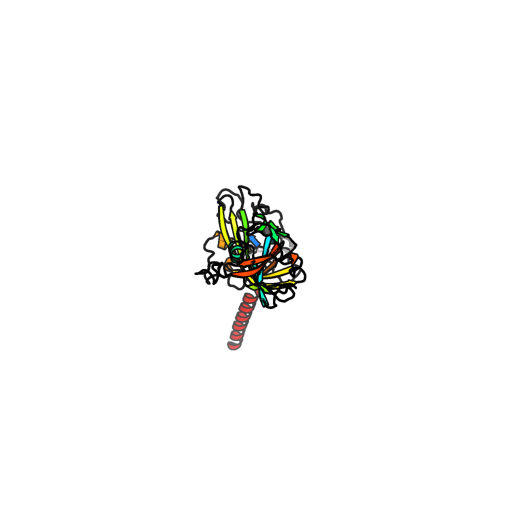 -10.314 5.881 1.00 90.62 183 PHE A N 1
ATOM 1350 C CA . PHE A 1 183 ? -5.685 -9.705 4.596 1.00 90.62 183 PHE A CA 1
ATOM 1351 C C . PHE A 1 183 ? -5.532 -10.729 3.480 1.00 90.62 183 PHE A C 1
ATOM 1353 O O . PHE A 1 183 ? -4.541 -11.449 3.417 1.00 90.62 183 PHE A O 1
ATOM 1360 N N . THR A 1 184 ? -6.533 -10.798 2.615 1.00 91.50 184 THR A N 1
ATOM 1361 C CA . THR A 1 184 ? -6.595 -11.764 1.507 1.00 91.50 184 THR A CA 1
ATOM 1362 C C . THR A 1 184 ? -6.933 -11.096 0.181 1.00 91.50 184 THR A C 1
ATOM 1364 O O . THR A 1 184 ? -7.104 -11.787 -0.816 1.00 91.50 184 THR A O 1
ATOM 1367 N N . ASP A 1 185 ? -7.116 -9.777 0.193 1.00 90.31 185 ASP A N 1
ATOM 1368 C CA . ASP A 1 185 ? -7.518 -8.992 -0.965 1.00 90.31 185 ASP A CA 1
ATOM 1369 C C . ASP A 1 185 ? -7.044 -7.539 -0.804 1.00 90.31 185 ASP A C 1
ATOM 1371 O O . ASP A 1 185 ? -6.627 -7.113 0.283 1.00 90.31 185 ASP A O 1
ATOM 1375 N N . GLY A 1 186 ? -7.116 -6.778 -1.889 1.00 88.25 186 GLY A N 1
ATOM 1376 C CA . GLY A 1 186 ? -6.675 -5.397 -1.974 1.00 88.25 186 GLY A CA 1
ATOM 1377 C C . GLY A 1 186 ? -5.481 -5.205 -2.904 1.00 88.25 186 GLY A C 1
ATOM 1378 O O . GLY A 1 186 ? -5.133 -6.077 -3.699 1.00 88.25 186 GLY A O 1
ATOM 1379 N N . TYR A 1 187 ? -4.852 -4.037 -2.827 1.00 88.38 187 TYR A N 1
ATOM 1380 C CA . TYR A 1 187 ? -3.774 -3.649 -3.724 1.00 88.38 187 TYR A CA 1
ATOM 1381 C C . TYR A 1 187 ? -2.829 -2.607 -3.115 1.00 88.38 187 TYR A C 1
ATOM 1383 O O . TYR A 1 187 ? -3.144 -1.931 -2.132 1.00 88.38 187 TYR A O 1
ATOM 1391 N N . ILE A 1 188 ? -1.670 -2.464 -3.752 1.00 88.25 188 ILE A N 1
ATOM 1392 C CA . ILE A 1 188 ? -0.690 -1.400 -3.530 1.00 88.25 188 ILE A CA 1
ATOM 1393 C C . ILE A 1 188 ? -0.340 -0.814 -4.891 1.00 88.25 188 ILE A C 1
ATOM 1395 O O . ILE A 1 188 ? 0.115 -1.539 -5.775 1.00 88.25 188 ILE A O 1
ATOM 1399 N N . ASP A 1 189 ? -0.529 0.488 -5.037 1.00 87.88 189 ASP A N 1
ATOM 1400 C CA . ASP A 1 189 ? -0.245 1.253 -6.243 1.00 87.88 189 ASP A CA 1
ATOM 1401 C C . ASP A 1 189 ? 0.983 2.116 -6.031 1.00 87.88 189 ASP A C 1
ATOM 1403 O O . ASP A 1 189 ? 1.033 2.881 -5.072 1.00 87.88 189 ASP A O 1
ATOM 1407 N N . PHE A 1 190 ? 1.941 2.031 -6.949 1.00 88.12 190 PHE A N 1
ATOM 1408 C CA . PHE A 1 190 ? 3.130 2.871 -6.958 1.00 88.12 190 PHE A CA 1
ATOM 1409 C C . PHE A 1 190 ? 3.031 3.917 -8.060 1.00 88.12 190 PHE A C 1
ATOM 1411 O O . PHE A 1 190 ? 2.718 3.600 -9.212 1.00 88.12 190 PHE A O 1
ATOM 1418 N N . PHE A 1 191 ? 3.362 5.155 -7.713 1.00 87.12 191 PHE A N 1
ATOM 1419 C CA . PHE A 1 191 ? 3.319 6.299 -8.609 1.00 87.12 191 PHE A CA 1
ATOM 1420 C C . PHE A 1 191 ? 4.687 6.954 -8.696 1.00 87.12 191 PHE A C 1
ATOM 1422 O O . PHE A 1 191 ? 5.231 7.430 -7.693 1.00 87.12 191 PHE A O 1
ATOM 1429 N N . PHE A 1 192 ? 5.206 7.020 -9.914 1.00 86.88 192 PHE A N 1
ATOM 1430 C CA . PHE A 1 192 ? 6.289 7.915 -10.263 1.00 86.88 192 PHE A CA 1
ATOM 1431 C C . PHE A 1 192 ? 5.804 9.360 -10.141 1.00 86.88 192 PHE A C 1
ATOM 1433 O O . PHE A 1 192 ? 4.713 9.700 -10.609 1.00 86.88 192 PHE A O 1
ATOM 1440 N N . GLN A 1 193 ? 6.622 10.206 -9.523 1.00 82.50 193 GLN A N 1
ATOM 1441 C CA . GLN A 1 193 ? 6.390 11.642 -9.437 1.00 82.50 193 GLN A CA 1
ATOM 1442 C C . GLN A 1 193 ? 7.636 12.403 -9.874 1.00 82.50 193 GLN A C 1
ATOM 1444 O O . GLN A 1 193 ? 8.705 12.227 -9.297 1.00 82.50 193 GLN A O 1
ATOM 1449 N N . ASP A 1 194 ? 7.477 13.291 -10.850 1.00 78.88 194 ASP A N 1
ATOM 1450 C CA . ASP A 1 194 ? 8.486 14.266 -11.259 1.00 78.88 194 ASP A CA 1
ATOM 1451 C C . ASP A 1 194 ? 8.058 15.655 -10.777 1.00 78.88 194 ASP A C 1
ATOM 1453 O O . ASP A 1 194 ? 7.039 16.202 -11.214 1.00 78.88 194 ASP A O 1
ATOM 1457 N N . TRP A 1 195 ? 8.847 16.250 -9.882 1.00 74.50 195 TRP A N 1
ATOM 1458 C CA . TRP A 1 195 ? 8.533 17.558 -9.302 1.00 74.50 195 TRP A CA 1
ATOM 1459 C C . TRP A 1 195 ? 8.892 18.728 -10.219 1.00 74.50 195 TRP A C 1
ATOM 1461 O O . TRP A 1 195 ? 8.346 19.820 -10.057 1.00 74.50 195 TRP A O 1
ATOM 1471 N N . THR A 1 196 ? 9.766 18.522 -11.204 1.00 73.06 196 THR A N 1
ATOM 1472 C CA . THR A 1 196 ? 10.113 19.540 -12.198 1.00 73.06 196 THR A CA 1
ATOM 1473 C C . THR A 1 196 ? 9.012 19.682 -13.243 1.00 73.06 196 THR A C 1
ATOM 1475 O O . THR A 1 196 ? 8.661 20.802 -13.620 1.00 73.06 196 THR A O 1
ATOM 1478 N N . THR A 1 197 ? 8.441 18.568 -13.705 1.00 72.56 197 THR A N 1
ATOM 1479 C CA . THR A 1 197 ? 7.375 18.584 -14.723 1.00 72.56 197 THR A CA 1
ATOM 1480 C C . THR A 1 197 ? 5.968 18.480 -14.142 1.00 72.56 197 THR A C 1
ATOM 1482 O O . THR A 1 197 ? 4.998 18.661 -14.879 1.00 72.56 197 THR A O 1
ATOM 1485 N N . THR A 1 198 ? 5.832 18.241 -12.833 1.00 74.75 198 THR A N 1
ATOM 1486 C CA . THR A 1 198 ? 4.561 17.933 -12.147 1.00 74.75 198 THR A CA 1
ATOM 1487 C C . THR A 1 198 ? 3.852 16.701 -12.717 1.00 74.75 198 THR A C 1
ATOM 1489 O O . THR A 1 198 ? 2.633 16.571 -12.620 1.00 74.75 198 THR A O 1
ATOM 1492 N N . THR A 1 199 ? 4.617 15.801 -13.340 1.00 77.12 199 THR A N 1
ATOM 1493 C CA . THR A 1 199 ? 4.092 14.562 -13.912 1.00 77.12 199 THR A CA 1
ATOM 1494 C C . THR A 1 199 ? 3.923 13.537 -12.801 1.00 77.12 199 THR A C 1
ATOM 1496 O O . THR A 1 199 ? 4.861 13.265 -12.053 1.00 77.12 199 THR A O 1
ATOM 1499 N N . THR A 1 200 ? 2.735 12.946 -12.714 1.00 82.31 200 THR A N 1
ATOM 1500 C CA . THR A 1 200 ? 2.462 11.779 -11.873 1.00 82.31 200 THR A CA 1
ATOM 1501 C C . THR A 1 200 ? 1.948 10.660 -12.759 1.00 82.31 200 THR A C 1
ATOM 1503 O O . THR A 1 200 ? 1.008 10.867 -13.527 1.00 82.31 200 THR A O 1
ATOM 1506 N N . GLU A 1 201 ? 2.546 9.480 -12.644 1.00 84.94 201 GLU A N 1
ATOM 1507 C CA . GLU A 1 201 ? 2.149 8.305 -13.414 1.00 84.94 201 GLU A CA 1
ATOM 1508 C C . GLU A 1 201 ? 2.201 7.047 -12.548 1.00 84.94 201 GLU A C 1
ATOM 1510 O O . GLU A 1 201 ? 3.162 6.834 -11.812 1.00 84.94 201 GLU A O 1
ATOM 1515 N N . GLN A 1 202 ? 1.166 6.209 -12.629 1.00 88.19 202 GLN A N 1
ATOM 1516 C CA . GLN A 1 202 ? 1.175 4.898 -11.989 1.00 88.19 202 GLN A CA 1
ATOM 1517 C C . GLN A 1 202 ? 2.085 3.953 -12.776 1.00 88.19 202 GLN A C 1
ATOM 1519 O O . GLN A 1 202 ? 1.917 3.788 -13.981 1.00 88.19 202 GLN A O 1
ATOM 1524 N N . VAL A 1 203 ? 3.045 3.342 -12.087 1.00 88.06 203 VAL A N 1
ATOM 1525 C CA . VAL A 1 203 ? 4.111 2.534 -12.703 1.00 88.06 203 VAL A CA 1
ATOM 1526 C C . VAL A 1 203 ? 4.078 1.069 -12.279 1.00 88.06 203 VAL A C 1
ATOM 1528 O O . VAL A 1 203 ? 4.757 0.243 -12.880 1.00 88.06 203 VAL A O 1
ATOM 1531 N N . LEU A 1 204 ? 3.314 0.727 -11.239 1.00 87.75 204 LEU A N 1
ATOM 1532 C CA . LEU A 1 204 ? 3.161 -0.648 -10.765 1.00 87.75 204 LEU A CA 1
ATOM 1533 C C . LEU A 1 204 ? 1.919 -0.769 -9.881 1.00 87.75 204 LEU A C 1
ATOM 1535 O O . LEU A 1 204 ? 1.669 0.105 -9.049 1.00 87.75 204 LEU A O 1
ATOM 1539 N N . ARG A 1 205 ? 1.192 -1.881 -10.002 1.00 88.12 205 ARG A N 1
ATOM 1540 C CA . ARG A 1 205 ? 0.241 -2.343 -8.987 1.00 88.12 205 ARG A CA 1
ATOM 1541 C C . ARG A 1 205 ? 0.645 -3.723 -8.492 1.00 88.12 205 ARG A C 1
ATOM 1543 O O . ARG A 1 205 ? 1.126 -4.561 -9.256 1.00 88.12 205 ARG A O 1
ATOM 1550 N N . ILE A 1 206 ? 0.423 -3.970 -7.207 1.00 86.31 206 ILE A N 1
ATOM 1551 C CA . ILE A 1 206 ? 0.548 -5.294 -6.607 1.00 86.31 206 ILE A CA 1
ATOM 1552 C C . ILE A 1 206 ? -0.774 -5.657 -5.953 1.00 86.31 206 ILE A C 1
ATOM 1554 O O . ILE A 1 206 ? -1.204 -4.975 -5.028 1.00 86.31 206 ILE A O 1
ATOM 1558 N N . ASN A 1 207 ? -1.407 -6.721 -6.439 1.00 86.94 207 ASN A N 1
ATOM 1559 C CA . ASN A 1 207 ? -2.654 -7.243 -5.889 1.00 86.94 207 ASN A CA 1
ATOM 1560 C C . ASN A 1 207 ? -2.339 -8.165 -4.718 1.00 86.94 207 ASN A C 1
ATOM 1562 O O . ASN A 1 207 ? -1.555 -9.101 -4.867 1.00 86.94 207 ASN A O 1
ATOM 1566 N N . VAL A 1 208 ? -2.945 -7.909 -3.565 1.00 87.81 208 VAL A N 1
ATOM 1567 C CA . VAL A 1 208 ? -2.757 -8.727 -2.368 1.00 87.81 208 VAL A CA 1
ATOM 1568 C C . VAL A 1 208 ? -3.442 -10.072 -2.559 1.00 87.81 208 VAL A C 1
ATOM 1570 O O . VAL A 1 208 ? -4.611 -10.138 -2.924 1.00 87.81 208 VAL A O 1
ATOM 1573 N N . THR A 1 209 ? -2.709 -11.148 -2.294 1.00 87.56 209 THR A N 1
ATOM 1574 C CA . THR A 1 209 ? -3.211 -12.523 -2.382 1.00 87.56 209 THR A CA 1
ATOM 1575 C C . THR A 1 209 ? -3.345 -13.180 -1.018 1.00 87.56 209 THR A C 1
ATOM 1577 O O . THR A 1 209 ? -4.207 -14.038 -0.832 1.00 87.56 209 THR A O 1
ATOM 1580 N N . ASP A 1 210 ? -2.499 -12.798 -0.059 1.00 89.31 210 ASP A N 1
ATOM 1581 C CA . ASP A 1 210 ? -2.511 -13.352 1.290 1.00 89.31 210 ASP A CA 1
ATOM 1582 C C . ASP A 1 210 ? -1.733 -12.456 2.266 1.00 89.31 210 ASP A C 1
ATOM 1584 O O . ASP A 1 210 ? -0.942 -11.600 1.865 1.00 89.31 210 ASP A O 1
ATOM 1588 N N . SER A 1 211 ? -1.885 -12.693 3.565 1.00 88.06 211 SER A N 1
ATOM 1589 C CA . SER A 1 211 ? -1.043 -12.084 4.589 1.00 88.06 211 SER A CA 1
ATOM 1590 C C . SER A 1 211 ? -0.785 -13.046 5.738 1.00 88.06 211 SER A C 1
ATOM 1592 O O . SER A 1 211 ? -1.603 -13.897 6.068 1.00 88.06 211 SER A O 1
ATOM 1594 N N . THR A 1 212 ? 0.320 -12.880 6.450 1.00 84.56 212 THR A N 1
ATOM 1595 C CA . THR A 1 212 ? 0.604 -13.653 7.661 1.00 84.56 212 THR A CA 1
ATOM 1596 C C . THR A 1 212 ? 1.106 -12.738 8.761 1.00 84.56 212 THR A C 1
ATOM 1598 O O . THR A 1 212 ? 2.138 -12.087 8.619 1.00 84.56 212 THR A O 1
ATOM 1601 N N . LEU A 1 213 ? 0.397 -12.736 9.890 1.00 79.88 213 LEU A N 1
ATOM 1602 C CA . LEU A 1 213 ? 0.848 -12.068 11.103 1.00 79.88 213 LEU A CA 1
ATOM 1603 C C . LEU A 1 213 ? 1.843 -12.975 11.840 1.00 79.88 213 LEU A C 1
ATOM 1605 O O . LEU A 1 213 ? 1.472 -14.038 12.341 1.00 79.88 213 LEU A O 1
ATOM 1609 N N . ASN A 1 214 ? 3.103 -12.557 11.920 1.00 74.31 214 ASN A N 1
ATOM 1610 C CA . ASN A 1 214 ? 4.136 -13.230 12.698 1.00 74.31 214 ASN A CA 1
ATOM 1611 C C . ASN A 1 214 ? 4.572 -12.337 13.862 1.00 74.31 214 ASN A C 1
ATOM 1613 O O . ASN A 1 214 ? 5.332 -11.386 13.688 1.00 74.31 214 ASN A O 1
ATOM 1617 N N . MET A 1 215 ? 4.087 -12.667 15.061 1.00 71.25 215 MET A N 1
ATOM 1618 C CA . MET A 1 215 ? 4.267 -11.875 16.281 1.00 71.25 215 MET A CA 1
ATOM 1619 C C . MET A 1 215 ? 3.791 -10.420 16.125 1.00 71.25 215 MET A C 1
ATOM 1621 O O . MET A 1 215 ? 2.613 -10.152 16.344 1.00 71.25 215 MET A O 1
ATOM 1625 N N . ALA A 1 216 ? 4.706 -9.506 15.786 1.00 65.12 216 ALA A N 1
ATOM 1626 C CA . ALA A 1 216 ? 4.461 -8.074 15.607 1.00 65.12 216 ALA A CA 1
ATOM 1627 C C . ALA A 1 216 ? 4.477 -7.635 14.130 1.00 65.12 216 ALA A C 1
ATOM 1629 O O . ALA A 1 216 ? 4.032 -6.533 13.830 1.00 65.12 216 ALA A O 1
ATOM 1630 N N . ASN A 1 217 ? 4.934 -8.497 13.215 1.00 69.88 217 ASN A N 1
ATOM 1631 C CA . ASN A 1 217 ? 5.155 -8.142 11.815 1.00 69.88 217 ASN A CA 1
ATOM 1632 C C . ASN A 1 217 ? 4.050 -8.742 10.941 1.00 69.88 217 ASN A C 1
ATOM 1634 O O . ASN A 1 217 ? 3.650 -9.893 11.147 1.00 69.88 217 ASN A O 1
ATOM 1638 N N . LEU A 1 218 ? 3.581 -7.988 9.948 1.00 78.12 218 LEU A N 1
ATOM 1639 C CA . LEU A 1 218 ? 2.565 -8.432 9.000 1.00 78.12 218 LEU A CA 1
ATOM 1640 C C . LEU A 1 218 ? 3.201 -8.634 7.624 1.00 78.12 218 LEU A C 1
ATOM 1642 O O . LEU A 1 218 ? 3.418 -7.701 6.862 1.00 78.12 218 LEU A O 1
ATOM 1646 N N . ASN A 1 219 ? 3.443 -9.880 7.254 1.00 81.00 219 ASN A N 1
ATOM 1647 C CA . ASN A 1 219 ? 3.889 -10.164 5.895 1.00 81.00 219 ASN A CA 1
ATOM 1648 C C . ASN A 1 219 ? 2.678 -10.111 4.963 1.00 81.00 219 ASN A C 1
ATOM 1650 O O . ASN A 1 219 ? 1.672 -10.752 5.267 1.00 81.00 219 ASN A O 1
ATOM 1654 N N . VAL A 1 220 ? 2.767 -9.382 3.849 1.00 83.75 220 VAL A N 1
ATOM 1655 C CA . VAL A 1 220 ? 1.712 -9.322 2.826 1.00 83.75 220 VAL A CA 1
ATOM 1656 C C . VAL A 1 220 ? 2.279 -9.856 1.519 1.00 83.75 220 VAL A C 1
ATOM 1658 O O . VAL A 1 220 ? 3.332 -9.439 1.041 1.00 83.75 220 VAL A O 1
ATOM 1661 N N . PHE A 1 221 ? 1.575 -10.809 0.936 1.00 84.94 221 PHE A N 1
ATOM 1662 C CA . PHE A 1 221 ? 1.948 -11.458 -0.308 1.00 84.94 221 PHE A CA 1
ATOM 1663 C C . PHE A 1 221 ? 1.055 -10.937 -1.424 1.00 84.94 221 PHE A C 1
ATOM 1665 O O . PHE A 1 221 ? -0.124 -10.657 -1.202 1.00 84.94 221 PHE A O 1
ATOM 1672 N N . GLY A 1 222 ? 1.613 -10.803 -2.624 1.00 83.94 222 GLY A N 1
ATOM 1673 C CA . GLY A 1 222 ? 0.846 -10.316 -3.756 1.00 83.94 222 GLY A CA 1
ATOM 1674 C C . GLY A 1 222 ? 1.441 -10.660 -5.110 1.00 83.94 222 GLY A C 1
ATOM 1675 O O . GLY A 1 222 ? 2.520 -11.242 -5.214 1.00 83.94 222 GLY A O 1
ATOM 1676 N N . GLU A 1 223 ? 0.718 -10.293 -6.157 1.00 83.44 223 GLU A N 1
ATOM 1677 C CA . GLU A 1 223 ? 1.100 -10.495 -7.554 1.00 83.44 223 GLU A CA 1
ATOM 1678 C C . GLU A 1 223 ? 1.217 -9.156 -8.279 1.00 83.44 223 GLU A C 1
ATOM 1680 O O . GLU A 1 223 ? 0.394 -8.260 -8.083 1.00 83.44 223 GLU A O 1
ATOM 1685 N N . VAL A 1 224 ? 2.235 -9.024 -9.134 1.00 84.06 224 VAL A N 1
ATOM 1686 C CA . VAL A 1 224 ? 2.386 -7.843 -9.998 1.00 84.06 224 VAL A CA 1
ATOM 1687 C C . VAL A 1 224 ? 1.288 -7.815 -11.039 1.00 84.06 224 VAL A C 1
ATOM 1689 O O . VAL A 1 224 ? 1.095 -8.786 -11.773 1.00 84.06 224 VAL A O 1
ATOM 1692 N N . THR A 1 225 ? 0.669 -6.651 -11.192 1.00 83.88 225 THR A N 1
ATOM 1693 C CA . THR A 1 225 ? -0.219 -6.365 -12.307 1.00 83.88 225 THR A CA 1
ATOM 1694 C C . THR A 1 225 ? 0.006 -4.958 -12.858 1.00 83.88 225 THR A C 1
ATOM 1696 O O . THR A 1 225 ? 0.522 -4.066 -12.183 1.00 83.88 225 THR A O 1
ATOM 1699 N N . PHE A 1 226 ? -0.402 -4.782 -14.110 1.00 85.81 226 PHE A N 1
ATOM 1700 C CA . PHE A 1 226 ? -0.468 -3.495 -14.803 1.00 85.81 226 PHE A CA 1
ATOM 1701 C C . PHE A 1 226 ? -1.907 -3.153 -15.215 1.00 85.81 226 PHE A C 1
ATOM 1703 O O . PHE A 1 226 ? -2.145 -2.419 -16.168 1.00 85.81 226 PHE A O 1
ATOM 1710 N N . ASP A 1 227 ? -2.854 -3.749 -14.498 1.00 82.00 227 ASP A N 1
ATOM 1711 C CA . ASP A 1 227 ? -4.296 -3.593 -14.637 1.00 82.00 227 ASP A CA 1
ATOM 1712 C C . ASP A 1 227 ? -4.815 -2.935 -13.355 1.00 82.00 227 ASP A C 1
ATOM 1714 O O . ASP A 1 227 ? -4.815 -3.547 -12.279 1.00 82.00 227 ASP A O 1
ATOM 1718 N N . TRP A 1 228 ? -5.149 -1.651 -13.444 1.00 79.94 228 TRP A N 1
ATOM 1719 C CA . TRP A 1 228 ? -5.546 -0.818 -12.311 1.00 79.94 228 TRP A CA 1
ATOM 1720 C C . TRP A 1 228 ? -6.803 0.021 -12.530 1.00 79.94 228 TRP A C 1
ATOM 1722 O O . TRP A 1 228 ? -7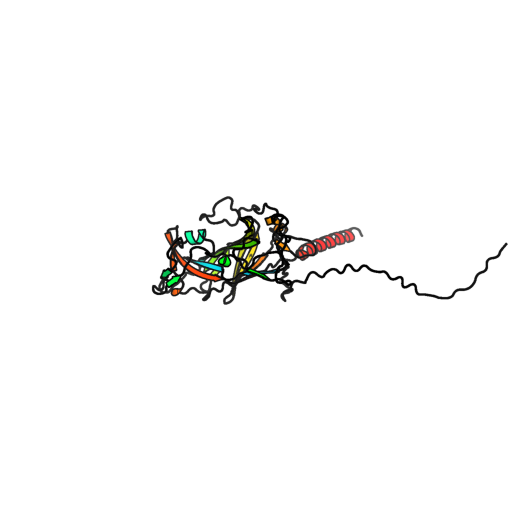.374 0.509 -11.548 1.00 79.94 228 TRP A O 1
ATOM 1732 N N . THR A 1 229 ? -7.282 0.179 -13.762 1.00 68.88 229 THR A N 1
ATOM 1733 C CA . THR A 1 229 ? -8.571 0.794 -14.048 1.00 68.88 229 THR A CA 1
ATOM 1734 C C . THR A 1 229 ? -9.645 -0.281 -14.117 1.00 68.88 229 THR A C 1
ATOM 1736 O O . THR A 1 229 ? -9.591 -1.236 -14.876 1.00 68.88 229 THR A O 1
ATOM 1739 N N . GLY A 1 230 ? -10.666 -0.136 -13.275 1.00 54.66 230 GLY A N 1
ATOM 1740 C CA . GLY A 1 230 ? -11.930 -0.811 -13.520 1.00 54.66 230 GLY A CA 1
ATOM 1741 C C . GLY A 1 230 ? -12.656 -0.085 -14.646 1.00 54.66 230 GLY A C 1
ATOM 1742 O O . GLY A 1 230 ? -12.810 1.135 -14.571 1.00 54.66 230 GLY A O 1
ATOM 1743 N N . GLY A 1 231 ? -13.234 -0.800 -15.609 1.00 38.66 231 GLY A N 1
ATOM 1744 C CA . GLY A 1 231 ? -14.294 -0.326 -16.503 1.00 38.66 231 GLY A CA 1
ATOM 1745 C C . GLY A 1 231 ? -15.597 0.014 -15.758 1.00 38.66 231 GLY A C 1
ATOM 1746 O O . GLY A 1 231 ? -16.694 -0.305 -16.217 1.00 38.66 231 GLY A O 1
ATOM 1747 N N . GLY A 1 232 ? -15.486 0.631 -14.582 1.00 41.16 232 GLY A N 1
ATOM 1748 C CA . GLY A 1 232 ? -16.540 0.955 -13.642 1.00 41.16 232 GLY A CA 1
ATOM 1749 C C . GLY A 1 232 ? -15.987 1.156 -12.230 1.00 41.16 232 GLY A C 1
ATOM 1750 O O . GLY A 1 232 ? -15.038 0.500 -11.808 1.00 41.16 232 GLY A O 1
ATOM 1751 N N . ASN A 1 233 ? -16.625 2.062 -11.492 1.00 39.09 233 ASN A N 1
ATOM 1752 C CA . ASN A 1 233 ? -16.543 2.114 -10.038 1.00 39.09 233 ASN A CA 1
ATOM 1753 C C . ASN A 1 233 ? -16.915 0.735 -9.460 1.00 39.09 233 ASN A C 1
ATOM 1755 O O . ASN A 1 233 ? -17.970 0.201 -9.814 1.00 39.09 233 ASN A O 1
ATOM 1759 N N . ASP A 1 234 ? -16.103 0.194 -8.549 1.00 44.25 234 ASP A N 1
ATOM 1760 C CA . ASP A 1 234 ? -16.508 -0.911 -7.671 1.00 44.25 234 ASP A CA 1
ATOM 1761 C C . ASP A 1 234 ? -17.782 -0.522 -6.874 1.00 44.25 234 ASP A C 1
ATOM 1763 O O . ASP A 1 234 ? -18.168 0.650 -6.820 1.00 44.25 234 ASP A O 1
ATOM 1767 N N . ILE A 1 235 ? -18.441 -1.509 -6.257 1.00 41.19 235 ILE A N 1
ATOM 1768 C CA . ILE A 1 235 ? -19.646 -1.514 -5.406 1.00 41.19 235 ILE A CA 1
ATOM 1769 C C . ILE A 1 235 ? -19.737 -0.329 -4.413 1.00 41.19 235 ILE A C 1
ATOM 1771 O O . ILE A 1 235 ? -20.837 -0.020 -3.947 1.00 41.19 235 ILE A O 1
ATOM 1775 N N . TYR A 1 236 ? -18.638 0.387 -4.148 1.00 45.16 236 TYR A N 1
ATOM 1776 C CA . TYR A 1 236 ? -18.568 1.560 -3.268 1.00 45.16 236 TYR A CA 1
ATOM 1777 C C . TYR A 1 236 ? -18.036 2.865 -3.897 1.00 45.16 236 TYR A C 1
ATOM 1779 O O . TYR A 1 236 ? -17.876 3.847 -3.177 1.00 45.16 236 TYR A O 1
ATOM 1787 N N . GLY A 1 237 ? -17.766 2.934 -5.208 1.00 47.00 237 GLY A N 1
ATOM 1788 C CA . GLY A 1 237 ? -17.109 4.112 -5.805 1.00 47.00 237 GLY A CA 1
ATOM 1789 C C . GLY A 1 237 ? -15.600 4.188 -5.550 1.00 47.00 237 GLY A C 1
ATOM 1790 O O . GLY A 1 237 ? -15.010 5.243 -5.762 1.00 47.00 237 GLY A O 1
ATOM 1791 N N . LEU A 1 238 ? -15.003 3.094 -5.071 1.00 52.81 238 LEU A N 1
ATOM 1792 C CA . LEU A 1 238 ? -13.584 2.959 -4.739 1.00 52.81 238 LEU A CA 1
ATOM 1793 C C . LEU A 1 238 ? -12.822 2.280 -5.899 1.00 52.81 238 LEU A C 1
ATOM 1795 O O . LEU A 1 238 ? -13.470 1.702 -6.780 1.00 52.81 238 LEU A O 1
ATOM 1799 N N . PRO A 1 239 ? -11.479 2.379 -5.967 1.00 51.09 239 PRO A N 1
ATOM 1800 C CA . PRO A 1 239 ? -10.717 1.839 -7.091 1.00 51.09 239 PRO A CA 1
ATOM 1801 C C . PRO A 1 239 ? -10.894 0.317 -7.203 1.00 51.09 239 PRO A C 1
ATOM 1803 O O . PRO A 1 239 ? -10.645 -0.422 -6.256 1.00 51.09 239 PRO A O 1
ATOM 1806 N N . SER A 1 240 ? -11.361 -0.132 -8.370 1.00 56.19 240 SER A N 1
ATOM 1807 C CA . SER A 1 240 ? -11.579 -1.544 -8.712 1.00 56.19 240 SER A CA 1
ATOM 1808 C C . SER A 1 240 ? -10.257 -2.311 -8.839 1.00 56.19 240 SER A C 1
ATOM 1810 O O . SER A 1 240 ? -9.222 -1.727 -9.172 1.00 56.19 240 SER A O 1
ATOM 1812 N N . LEU A 1 241 ? -10.315 -3.636 -8.666 1.00 58.75 241 LEU A N 1
ATOM 1813 C CA . LEU A 1 241 ? -9.221 -4.606 -8.850 1.00 58.75 241 LEU A CA 1
ATOM 1814 C C . LEU A 1 241 ? -8.835 -4.834 -10.333 1.00 58.75 241 LEU A C 1
ATOM 1816 O O . LEU A 1 241 ? -8.526 -5.955 -10.728 1.00 58.75 241 LEU A O 1
ATOM 1820 N N . GLY A 1 242 ? -8.852 -3.776 -11.148 1.00 59.34 242 GLY A N 1
ATOM 1821 C CA . GLY A 1 242 ? -8.641 -3.866 -12.594 1.00 59.34 242 GLY A CA 1
ATOM 1822 C C . GLY A 1 242 ? -9.877 -4.344 -13.365 1.00 59.34 242 GLY A C 1
ATOM 1823 O O . GLY A 1 242 ? -10.890 -4.730 -12.769 1.00 59.34 242 GLY A O 1
ATOM 1824 N N . ASP A 1 243 ? -9.834 -4.270 -14.691 1.00 68.12 243 ASP A N 1
ATOM 1825 C CA . ASP A 1 243 ? -10.888 -4.725 -15.611 1.00 68.12 243 ASP A CA 1
ATOM 1826 C C . ASP A 1 243 ? -10.440 -5.835 -16.570 1.00 68.12 243 ASP A C 1
ATOM 1828 O O . ASP A 1 243 ? -11.173 -6.229 -17.485 1.00 68.12 243 ASP A O 1
ATOM 1832 N N . GLY A 1 244 ? -9.258 -6.392 -16.325 1.00 68.88 244 GLY A N 1
ATOM 1833 C CA . GLY A 1 244 ? -8.597 -7.354 -17.188 1.00 68.88 244 GLY A CA 1
ATOM 1834 C C . GLY A 1 244 ? -7.872 -6.703 -18.363 1.00 68.88 244 GLY A C 1
ATOM 1835 O O . GLY A 1 244 ? -7.398 -7.433 -19.242 1.00 68.88 244 GLY A O 1
ATOM 1836 N N . THR A 1 245 ? -7.804 -5.371 -18.430 1.00 72.00 245 THR A N 1
ATOM 1837 C CA . THR A 1 245 ? -7.032 -4.646 -19.438 1.00 72.00 245 THR A CA 1
ATOM 1838 C C . THR A 1 245 ? -5.747 -4.082 -18.854 1.00 72.00 245 THR A C 1
ATOM 1840 O O . THR A 1 245 ? -5.562 -3.933 -17.659 1.00 72.00 245 THR A O 1
ATOM 1843 N N . ASN A 1 246 ? -4.776 -3.873 -19.730 1.00 80.88 246 ASN A N 1
ATOM 1844 C CA . ASN A 1 246 ? -3.492 -3.332 -19.337 1.00 80.88 246 ASN A CA 1
ATOM 1845 C C . ASN A 1 246 ? -3.533 -1.811 -19.483 1.00 80.88 246 ASN A C 1
ATOM 1847 O O . ASN A 1 246 ? -3.661 -1.301 -20.600 1.00 80.88 246 ASN A O 1
ATOM 1851 N N . ASP A 1 247 ? -3.385 -1.117 -18.364 1.00 83.50 247 ASP A N 1
ATOM 1852 C CA . ASP A 1 247 ? -3.455 0.338 -18.266 1.00 83.50 247 ASP A CA 1
ATOM 1853 C C . ASP A 1 247 ? -2.092 1.020 -18.399 1.00 83.50 247 ASP A C 1
ATOM 1855 O O . ASP A 1 247 ? -2.001 2.233 -18.621 1.00 83.50 247 ASP A O 1
ATOM 1859 N N . CYS A 1 248 ? -1.017 0.238 -18.325 1.00 85.38 248 CYS A N 1
ATOM 1860 C CA . CYS A 1 248 ? 0.350 0.688 -18.525 1.00 85.38 248 CYS A CA 1
ATOM 1861 C C . CYS A 1 248 ? 0.629 0.919 -20.014 1.00 85.38 248 CYS A C 1
ATOM 1863 O O . CYS A 1 248 ? 1.179 0.075 -20.726 1.00 85.38 248 CYS A O 1
ATOM 1865 N N . THR A 1 249 ? 0.194 2.073 -20.515 1.00 84.88 249 THR A N 1
ATOM 1866 C CA . THR A 1 249 ? 0.222 2.389 -21.954 1.00 84.88 249 THR A CA 1
ATOM 1867 C C . THR A 1 249 ? 1.427 3.218 -22.392 1.00 84.88 249 THR A C 1
ATOM 1869 O O . THR A 1 249 ? 1.696 3.298 -23.593 1.00 84.88 249 THR A O 1
ATOM 1872 N N . THR A 1 250 ? 2.159 3.829 -21.459 1.00 84.75 250 THR A N 1
ATOM 1873 C CA . THR A 1 250 ? 3.341 4.643 -21.770 1.00 84.75 250 THR A CA 1
ATOM 1874 C C . THR A 1 250 ? 4.621 3.812 -21.723 1.00 84.75 250 THR A C 1
ATOM 1876 O O . THR A 1 250 ? 4.690 2.778 -21.063 1.00 84.75 250 THR A O 1
ATOM 1879 N N . THR A 1 251 ? 5.667 4.293 -22.397 1.00 84.62 251 THR A N 1
ATOM 1880 C CA . THR A 1 251 ? 7.005 3.692 -22.307 1.00 84.62 251 THR A CA 1
ATOM 1881 C C . THR A 1 251 ? 7.596 3.837 -20.911 1.00 84.62 251 THR A C 1
ATOM 1883 O O . THR A 1 251 ? 8.228 2.908 -20.436 1.00 84.62 251 THR A O 1
ATOM 1886 N N . LEU A 1 252 ? 7.353 4.969 -20.235 1.00 84.31 252 LEU A N 1
ATOM 1887 C CA . LEU A 1 252 ? 7.826 5.177 -18.867 1.00 84.31 252 LEU A CA 1
ATOM 1888 C C . LEU A 1 252 ? 7.287 4.081 -17.954 1.00 84.31 252 LEU A C 1
ATOM 1890 O O . LEU A 1 252 ? 8.061 3.435 -17.270 1.00 84.31 252 LEU A O 1
ATOM 1894 N N . CYS A 1 253 ? 5.980 3.839 -17.986 1.00 86.12 253 CYS A N 1
ATOM 1895 C CA . CYS A 1 253 ? 5.373 2.814 -17.159 1.00 86.12 253 CYS A CA 1
ATOM 1896 C C . CYS A 1 253 ? 5.898 1.401 -17.474 1.00 86.12 253 CYS A C 1
ATOM 1898 O O . CYS A 1 253 ? 6.217 0.641 -16.560 1.00 86.12 253 CYS A O 1
ATOM 1900 N N . GLN A 1 254 ? 5.999 1.049 -18.760 1.00 86.25 254 GLN A N 1
ATOM 1901 C CA . GLN A 1 254 ? 6.398 -0.297 -19.192 1.00 86.25 254 GLN A CA 1
ATOM 1902 C C . GLN A 1 254 ? 7.852 -0.605 -18.834 1.00 86.25 254 GLN A C 1
ATOM 1904 O O . GLN A 1 254 ? 8.166 -1.718 -18.411 1.00 86.25 254 GLN A O 1
ATOM 1909 N N . ASP A 1 255 ? 8.708 0.405 -18.956 1.00 84.50 255 ASP A N 1
ATOM 1910 C CA . ASP A 1 255 ? 10.142 0.280 -18.757 1.00 84.50 255 ASP A CA 1
ATOM 1911 C C . ASP A 1 255 ? 10.568 0.703 -17.341 1.00 84.50 255 ASP A C 1
ATOM 1913 O O . ASP A 1 255 ? 11.756 0.688 -17.063 1.00 84.50 255 ASP A O 1
ATOM 1917 N N . PHE A 1 256 ? 9.660 1.065 -16.420 1.00 87.00 256 PHE A N 1
ATOM 1918 C CA . PHE A 1 256 ? 10.070 1.634 -15.127 1.00 87.00 256 PHE A CA 1
ATOM 1919 C C . PHE A 1 256 ? 1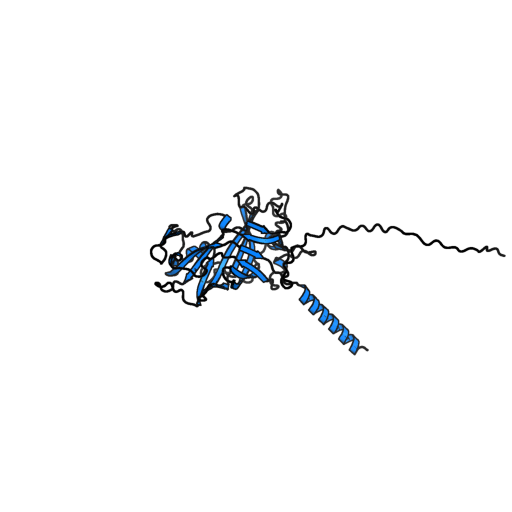0.809 0.625 -14.238 1.00 87.00 256 PHE A C 1
ATOM 1921 O O . PHE A 1 256 ? 11.912 0.900 -13.780 1.00 87.00 256 PHE A O 1
ATOM 1928 N N . PHE A 1 257 ? 10.220 -0.545 -13.968 1.00 87.00 257 PHE A N 1
ATOM 1929 C CA . PHE A 1 257 ? 10.816 -1.572 -13.100 1.00 87.00 257 PHE A CA 1
ATOM 1930 C C . PHE A 1 257 ? 11.596 -2.605 -13.928 1.00 87.00 257 PHE A C 1
ATOM 1932 O O . PHE A 1 257 ? 10.993 -3.431 -14.619 1.00 87.00 257 PHE A O 1
ATOM 1939 N N . ASN A 1 258 ? 12.928 -2.632 -13.799 1.00 82.69 258 ASN A N 1
ATOM 1940 C CA . ASN A 1 258 ? 13.796 -3.558 -14.537 1.00 82.69 258 ASN A CA 1
ATOM 1941 C C . ASN A 1 258 ? 14.625 -4.460 -13.635 1.00 82.69 258 ASN A C 1
ATOM 1943 O O . ASN A 1 258 ? 15.086 -4.040 -12.579 1.00 82.69 258 ASN A O 1
ATOM 1947 N N . PHE A 1 259 ? 14.925 -5.673 -14.101 1.00 78.25 259 PHE A N 1
ATOM 1948 C CA . PHE A 1 259 ? 15.893 -6.546 -13.440 1.00 78.25 259 PHE A CA 1
ATOM 1949 C C . PHE A 1 259 ? 17.319 -6.279 -13.919 1.00 78.25 259 PHE A C 1
ATOM 1951 O O . PHE A 1 259 ? 17.602 -6.246 -15.119 1.00 78.25 259 PHE A O 1
ATOM 1958 N N . GLN A 1 260 ? 18.257 -6.206 -12.975 1.00 72.44 260 GLN A N 1
ATOM 1959 C CA . GLN A 1 260 ? 19.681 -6.190 -13.287 1.00 72.44 260 GLN A CA 1
ATOM 1960 C C . GLN A 1 260 ? 20.142 -7.609 -13.662 1.00 72.44 260 GLN A C 1
ATOM 1962 O O . GLN A 1 260 ? 20.615 -8.374 -12.823 1.00 72.44 260 GLN A O 1
ATOM 1967 N N . THR A 1 261 ? 20.001 -7.986 -14.934 1.00 64.88 261 THR A N 1
ATOM 1968 C CA . THR A 1 261 ? 20.492 -9.277 -15.446 1.00 64.88 261 THR A CA 1
ATOM 1969 C C . THR A 1 261 ? 21.338 -9.112 -16.714 1.00 64.88 261 THR A C 1
ATOM 1971 O O . THR A 1 261 ? 21.461 -8.022 -17.268 1.00 64.88 261 THR A O 1
ATOM 1974 N N . SER A 1 262 ? 21.945 -10.204 -17.194 1.00 47.00 262 SER A N 1
ATOM 1975 C CA . SER A 1 262 ? 22.682 -10.227 -18.467 1.00 47.00 262 SER A CA 1
ATOM 1976 C C . SER A 1 262 ? 21.783 -10.086 -19.703 1.00 47.00 262 SER A C 1
ATOM 1978 O O . SER A 1 262 ? 22.295 -9.851 -20.797 1.00 47.00 262 SER A O 1
ATOM 1980 N N . THR A 1 263 ? 20.463 -10.236 -19.545 1.00 53.72 263 THR A N 1
ATOM 1981 C CA . THR A 1 263 ? 19.458 -10.038 -20.597 1.00 53.72 263 THR A CA 1
ATOM 1982 C C . THR A 1 263 ? 18.333 -9.176 -20.019 1.00 53.72 263 THR A C 1
ATOM 1984 O O . THR A 1 263 ? 17.623 -9.670 -19.148 1.00 53.72 263 THR A O 1
ATOM 1987 N N . PRO A 1 264 ? 18.155 -7.911 -20.439 1.00 50.78 264 PRO A N 1
ATOM 1988 C CA . PRO A 1 264 ? 17.133 -7.046 -19.858 1.00 50.78 264 PRO A CA 1
ATOM 1989 C C . PRO A 1 264 ? 15.764 -7.730 -19.896 1.00 50.78 264 PRO A C 1
ATOM 1991 O O . PRO A 1 264 ? 15.300 -8.152 -20.955 1.00 50.78 264 PRO A O 1
ATOM 1994 N N . THR A 1 265 ? 15.168 -7.887 -18.722 1.00 68.12 265 THR A N 1
ATOM 1995 C CA . THR A 1 265 ? 13.764 -8.251 -18.555 1.00 68.12 265 THR A CA 1
ATOM 1996 C C . THR A 1 265 ? 13.175 -7.211 -17.623 1.00 68.12 265 THR A C 1
ATOM 1998 O O . THR A 1 265 ? 13.733 -6.967 -16.551 1.00 68.12 265 THR A O 1
ATOM 2001 N N . ASP A 1 266 ? 12.089 -6.593 -18.049 1.00 77.56 266 ASP A N 1
ATOM 2002 C CA . ASP A 1 266 ? 11.288 -5.655 -17.270 1.00 77.56 266 ASP A CA 1
ATOM 2003 C C . ASP A 1 266 ? 10.152 -6.396 -16.541 1.00 77.56 266 ASP A C 1
ATOM 2005 O O . ASP A 1 266 ? 9.823 -7.552 -16.842 1.00 77.56 266 ASP A O 1
ATOM 2009 N N . PHE A 1 267 ? 9.553 -5.748 -15.544 1.00 82.12 267 PHE A N 1
ATOM 2010 C CA . PHE A 1 267 ? 8.410 -6.314 -14.824 1.00 82.12 267 PHE A CA 1
ATOM 2011 C C . PHE A 1 267 ? 7.204 -6.479 -15.751 1.00 82.12 267 PHE A C 1
ATOM 2013 O O . PHE A 1 267 ? 6.451 -7.445 -15.629 1.00 82.12 267 PHE A O 1
ATOM 2020 N N . TYR A 1 268 ? 7.033 -5.560 -16.694 1.00 82.19 268 TYR A N 1
ATOM 2021 C CA . TYR A 1 268 ? 5.892 -5.496 -17.596 1.00 82.19 268 TYR A CA 1
ATOM 2022 C C . TYR A 1 268 ? 5.752 -6.735 -18.498 1.00 82.19 268 TYR A C 1
ATOM 2024 O O . TYR A 1 268 ? 4.689 -7.342 -18.599 1.00 82.19 268 TYR A O 1
ATOM 2032 N N . SER A 1 269 ? 6.848 -7.194 -19.087 1.00 78.88 269 SER A N 1
ATOM 2033 C CA . SER A 1 269 ? 6.958 -8.368 -19.957 1.00 78.88 269 SER A CA 1
ATOM 2034 C C . SER A 1 269 ? 6.821 -9.691 -19.204 1.00 78.88 269 SER A C 1
ATOM 2036 O O . SER A 1 269 ? 6.603 -10.749 -19.819 1.00 78.88 269 SER A O 1
ATOM 2038 N N . LEU A 1 270 ? 6.969 -9.660 -17.880 1.00 74.00 270 LEU A N 1
ATOM 2039 C CA . LEU A 1 270 ? 6.772 -10.802 -16.997 1.00 74.00 270 LEU A CA 1
ATOM 2040 C C . LEU A 1 270 ? 5.424 -10.766 -16.262 1.00 74.00 270 LEU A C 1
ATOM 2042 O O . LEU A 1 270 ? 4.984 -11.808 -15.767 1.00 74.00 270 LEU A O 1
ATOM 2046 N N . ALA A 1 271 ? 4.733 -9.626 -16.234 1.00 72.25 271 ALA A N 1
ATOM 2047 C CA . ALA A 1 271 ? 3.389 -9.531 -15.683 1.00 72.25 271 ALA A CA 1
ATOM 2048 C C . ALA A 1 271 ? 2.431 -10.480 -16.418 1.00 72.25 271 ALA A C 1
ATOM 2050 O O . ALA A 1 271 ? 2.547 -10.724 -17.621 1.00 72.25 271 ALA A O 1
ATOM 2051 N N . GLY A 1 272 ? 1.524 -11.108 -15.668 1.00 61.72 272 GLY A N 1
ATOM 2052 C CA . GLY A 1 272 ? 0.638 -12.153 -16.193 1.00 61.72 272 GLY A CA 1
ATOM 2053 C C . GLY A 1 272 ? 1.294 -13.526 -16.410 1.00 61.72 272 GLY A C 1
ATOM 2054 O O . GLY A 1 272 ? 0.602 -14.476 -16.773 1.00 61.72 272 GLY A O 1
ATOM 2055 N N . LYS A 1 273 ? 2.602 -13.686 -16.147 1.00 65.25 273 LYS A N 1
ATOM 2056 C CA . LYS A 1 273 ? 3.274 -15.005 -16.098 1.00 65.25 273 LYS A CA 1
ATOM 2057 C C . LYS A 1 273 ? 3.340 -15.606 -14.686 1.00 65.25 273 LYS A C 1
ATOM 2059 O O . LYS A 1 273 ? 4.052 -16.588 -14.490 1.00 65.25 273 LYS A O 1
ATOM 2064 N N . GLY A 1 274 ? 2.605 -15.041 -13.723 1.00 57.94 274 GLY A N 1
ATOM 2065 C CA . GLY A 1 274 ? 2.610 -15.480 -12.321 1.00 57.94 274 GLY A CA 1
ATOM 2066 C C . GLY A 1 274 ? 3.839 -15.003 -11.544 1.00 57.94 274 GLY A C 1
ATOM 2067 O O . GLY A 1 274 ? 4.429 -15.769 -10.784 1.00 57.94 274 GLY A O 1
ATOM 2068 N N . MET A 1 275 ? 4.278 -13.761 -11.783 1.00 63.97 275 MET A N 1
ATOM 2069 C CA . MET A 1 275 ? 5.279 -13.131 -10.925 1.00 63.97 275 MET A CA 1
ATOM 2070 C C . MET A 1 275 ? 4.658 -12.786 -9.575 1.00 63.97 275 MET A C 1
ATOM 2072 O O . MET A 1 275 ? 3.859 -11.853 -9.469 1.00 63.97 275 MET A O 1
ATOM 2076 N N . ASN A 1 276 ? 5.086 -13.508 -8.549 1.00 62.69 276 ASN A N 1
ATOM 2077 C CA . ASN A 1 276 ? 4.724 -13.201 -7.176 1.00 62.69 276 ASN A CA 1
ATOM 2078 C C . ASN A 1 276 ? 5.725 -12.196 -6.609 1.00 62.69 276 ASN A C 1
ATOM 2080 O O . ASN A 1 276 ? 6.911 -12.262 -6.901 1.00 62.69 276 ASN A O 1
ATOM 2084 N N . ILE A 1 277 ? 5.262 -11.274 -5.778 1.00 62.19 277 ILE A N 1
ATOM 2085 C CA . ILE A 1 277 ? 6.106 -10.407 -4.959 1.00 62.19 277 ILE A CA 1
ATOM 2086 C C . ILE A 1 277 ? 5.786 -10.697 -3.497 1.00 62.19 277 ILE A C 1
ATOM 2088 O O . ILE A 1 277 ? 4.632 -10.876 -3.110 1.00 62.19 277 ILE A O 1
ATOM 2092 N N . SER A 1 278 ? 6.828 -10.741 -2.670 1.00 60.12 278 SER A N 1
ATOM 2093 C CA . SER A 1 278 ? 6.682 -10.870 -1.224 1.00 60.12 278 SER A CA 1
ATOM 2094 C C . SER A 1 278 ? 7.009 -9.536 -0.578 1.00 60.12 278 SER A C 1
ATOM 2096 O O . SER A 1 278 ? 8.174 -9.154 -0.500 1.00 60.12 278 SER A O 1
ATOM 2098 N N . MET A 1 279 ? 5.999 -8.845 -0.066 1.00 61.59 279 MET A N 1
ATOM 2099 C CA . MET A 1 279 ? 6.225 -7.633 0.703 1.00 61.59 279 MET A CA 1
ATOM 2100 C C . MET A 1 279 ? 6.282 -7.944 2.194 1.00 61.59 279 MET A C 1
ATOM 2102 O O . MET A 1 279 ? 5.425 -8.637 2.745 1.00 61.59 279 MET A O 1
ATOM 2106 N N . THR A 1 280 ? 7.279 -7.396 2.875 1.00 61.44 280 THR A N 1
ATOM 2107 C CA . THR A 1 280 ? 7.341 -7.469 4.332 1.00 61.44 280 THR A CA 1
ATOM 2108 C C . THR A 1 280 ? 6.901 -6.121 4.870 1.00 61.44 280 THR A C 1
ATOM 2110 O O . THR A 1 280 ? 7.707 -5.206 5.033 1.00 61.44 280 THR A O 1
ATOM 2113 N N . LEU A 1 281 ? 5.606 -5.984 5.143 1.00 61.12 281 LEU A N 1
ATOM 2114 C CA . LEU A 1 281 ? 5.121 -4.789 5.812 1.00 61.12 281 LEU A CA 1
ATOM 2115 C C . LEU A 1 281 ? 5.387 -4.959 7.304 1.00 61.12 281 LEU A C 1
ATOM 2117 O O . LEU A 1 281 ? 4.669 -5.654 8.027 1.00 61.12 281 LEU A O 1
ATOM 2121 N N . ASP A 1 282 ? 6.423 -4.302 7.808 1.00 56.69 282 ASP A N 1
ATOM 2122 C CA . ASP A 1 282 ? 6.524 -4.127 9.249 1.00 56.69 282 ASP A CA 1
ATOM 2123 C C . ASP A 1 282 ? 5.488 -3.080 9.674 1.00 56.69 282 ASP A C 1
ATOM 2125 O O . ASP A 1 282 ? 5.694 -1.875 9.755 1.00 56.69 282 ASP A O 1
ATOM 2129 N N . THR A 1 283 ? 4.256 -3.548 9.856 1.00 51.75 283 THR A N 1
ATOM 2130 C CA . THR A 1 283 ? 3.169 -2.615 10.122 1.00 51.75 283 THR A CA 1
ATOM 2131 C C . THR A 1 283 ? 3.312 -1.897 11.471 1.00 51.75 283 THR A C 1
ATOM 2133 O O . THR A 1 283 ? 2.503 -1.025 11.756 1.00 51.75 283 THR A O 1
ATOM 2136 N N . ASN A 1 284 ? 4.304 -2.231 12.314 1.00 51.88 284 ASN A N 1
ATOM 2137 C CA . ASN A 1 284 ? 4.549 -1.606 13.620 1.00 51.88 284 ASN A CA 1
ATOM 2138 C C . ASN A 1 284 ? 3.260 -1.359 14.444 1.00 51.88 284 ASN A C 1
ATOM 2140 O O . ASN A 1 284 ? 3.188 -0.463 15.292 1.00 51.88 284 ASN A O 1
ATOM 2144 N N . VAL A 1 285 ? 2.210 -2.164 14.215 1.00 57.34 285 VAL A N 1
ATOM 2145 C CA . VAL A 1 285 ? 0.904 -1.993 14.849 1.00 57.34 285 VAL A CA 1
ATOM 2146 C C . VAL A 1 285 ? 1.043 -2.519 16.262 1.00 57.34 285 VAL A C 1
ATOM 2148 O O . VAL A 1 285 ? 0.957 -3.721 16.513 1.00 57.34 285 VAL A O 1
ATOM 2151 N N . ASN A 1 286 ? 1.298 -1.611 17.198 1.00 59.19 286 ASN A N 1
ATOM 2152 C CA . ASN A 1 286 ? 1.505 -1.943 18.596 1.00 59.19 286 ASN A CA 1
ATOM 2153 C C . ASN A 1 286 ? 0.412 -1.314 19.482 1.00 59.19 286 ASN A C 1
ATOM 2155 O O . ASN A 1 286 ? 0.330 -0.086 19.572 1.00 59.19 286 ASN A O 1
ATOM 2159 N N . PRO A 1 287 ? -0.401 -2.122 20.186 1.00 70.44 287 PRO A N 1
ATOM 2160 C CA . PRO A 1 287 ? -0.513 -3.579 20.092 1.00 70.44 287 PRO A CA 1
ATOM 2161 C C . PRO A 1 287 ? -1.198 -4.058 18.790 1.00 70.44 287 PRO A C 1
ATOM 2163 O O . PRO A 1 287 ? -2.101 -3.381 18.282 1.00 70.44 287 PRO A O 1
ATOM 2166 N N . PRO A 1 288 ? -0.861 -5.269 18.290 1.00 71.06 288 PRO A N 1
ATOM 2167 C CA . PRO A 1 288 ? -1.508 -5.849 17.106 1.00 71.06 288 PRO A CA 1
ATOM 2168 C C . PRO A 1 288 ? -3.025 -5.959 17.278 1.00 71.06 288 PRO A C 1
ATOM 2170 O O . PRO A 1 288 ? -3.801 -5.692 16.359 1.00 71.06 288 PRO A O 1
ATOM 2173 N N . ILE A 1 289 ? -3.445 -6.285 18.502 1.00 80.25 289 ILE A N 1
ATOM 2174 C CA . ILE A 1 289 ? -4.843 -6.316 18.914 1.00 80.25 289 ILE A CA 1
ATOM 2175 C C . ILE A 1 289 ? -5.239 -4.920 19.403 1.00 80.25 289 ILE A C 1
ATOM 2177 O O . ILE A 1 289 ? -4.659 -4.462 20.387 1.00 80.25 289 ILE A O 1
ATOM 2181 N N . PRO A 1 290 ? -6.220 -4.252 18.771 1.00 84.25 290 PRO A N 1
ATOM 2182 C CA . PRO A 1 290 ? -6.629 -2.916 19.178 1.00 84.25 290 PRO A CA 1
ATOM 2183 C C . PRO A 1 290 ? -7.234 -2.906 20.581 1.00 84.25 290 PRO A C 1
ATOM 2185 O O . PRO A 1 290 ? -8.014 -3.787 20.955 1.00 84.25 290 PRO A O 1
ATOM 2188 N N . THR A 1 291 ? -6.906 -1.869 21.344 1.00 87.88 291 THR A N 1
ATOM 2189 C CA . THR A 1 291 ? -7.468 -1.604 22.671 1.00 87.88 291 THR A CA 1
ATOM 2190 C 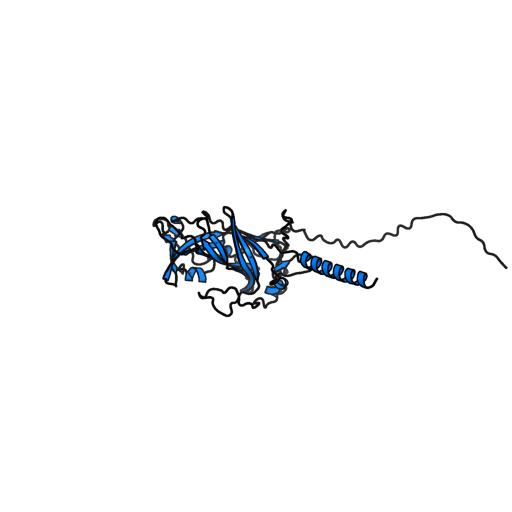C . THR A 1 291 ? -8.500 -0.469 22.621 1.00 87.88 291 THR A C 1
ATOM 2192 O O . THR A 1 291 ? -8.590 0.281 21.649 1.00 87.88 291 THR A O 1
ATOM 2195 N N . ALA A 1 292 ? -9.336 -0.357 23.659 1.00 88.75 292 ALA A N 1
ATOM 2196 C CA . ALA A 1 292 ? -10.446 0.606 23.705 1.00 88.75 292 ALA A CA 1
ATOM 2197 C C . ALA A 1 292 ? -10.001 2.071 23.625 1.00 88.75 292 ALA A C 1
ATOM 2199 O O . ALA A 1 292 ? -10.732 2.919 23.127 1.00 88.75 292 ALA A O 1
ATOM 2200 N N . ASP A 1 293 ? -8.810 2.358 24.128 1.00 90.38 293 ASP A N 1
ATOM 2201 C CA . ASP A 1 293 ? -8.184 3.672 24.123 1.00 90.38 293 ASP A CA 1
ATOM 2202 C C . ASP A 1 293 ? -7.630 4.060 22.746 1.00 90.38 293 ASP A C 1
ATOM 2204 O O . ASP A 1 293 ? -7.398 5.241 22.522 1.00 90.38 293 ASP A O 1
ATOM 2208 N N . GLN A 1 294 ? -7.463 3.111 21.814 1.00 90.31 294 GLN A N 1
ATOM 2209 C CA . GLN A 1 294 ? -6.953 3.357 20.455 1.00 90.31 294 GLN A CA 1
ATOM 2210 C C . GLN A 1 294 ? -8.045 3.502 19.394 1.00 90.31 294 GLN A C 1
ATOM 2212 O O . GLN A 1 294 ? -7.790 4.031 18.315 1.00 90.31 294 GLN A O 1
ATOM 2217 N N . LEU A 1 295 ? -9.243 2.989 19.666 1.00 92.31 295 LEU A N 1
ATOM 2218 C CA . LEU A 1 295 ? -10.334 2.947 18.699 1.00 92.31 295 LEU A CA 1
ATOM 2219 C C . LEU A 1 295 ? -11.245 4.157 18.867 1.00 92.31 295 LEU A C 1
ATOM 2221 O O . LEU A 1 295 ? -11.690 4.457 19.971 1.00 92.31 295 LEU A O 1
ATOM 2225 N N . VAL A 1 296 ? -11.587 4.802 17.760 1.00 92.69 296 VAL A N 1
ATOM 2226 C CA . VAL A 1 296 ? -12.568 5.888 17.697 1.00 92.69 296 VAL A CA 1
ATOM 2227 C C . VAL A 1 296 ? -13.755 5.428 16.861 1.00 92.69 296 VAL A C 1
ATOM 2229 O O . VAL A 1 296 ? -13.581 4.825 15.803 1.00 92.69 296 VAL A O 1
ATOM 2232 N N . GLU A 1 297 ? -14.971 5.697 17.332 1.00 93.06 297 GLU A N 1
ATOM 2233 C CA . GLU A 1 297 ? -16.187 5.354 16.595 1.00 93.06 297 GLU A CA 1
ATOM 2234 C C . GLU A 1 297 ? -16.555 6.446 15.584 1.00 93.06 297 GLU A C 1
ATOM 2236 O O . GLU A 1 297 ? -16.775 7.601 15.948 1.00 93.06 297 GLU A O 1
ATOM 2241 N 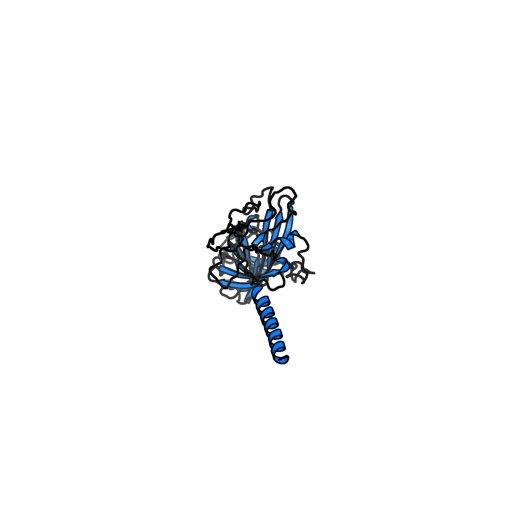N . PHE A 1 298 ? -16.698 6.047 14.322 1.00 91.88 298 PHE A N 1
ATOM 2242 C CA . PHE A 1 298 ? -17.216 6.874 13.236 1.00 91.88 298 PHE A CA 1
ATOM 2243 C C . PHE A 1 298 ? -18.475 6.255 12.638 1.00 91.88 298 PHE A C 1
ATOM 2245 O O . PHE A 1 298 ? -18.748 5.063 12.789 1.00 91.88 298 PHE A O 1
ATOM 2252 N N . THR A 1 299 ? -19.260 7.081 11.949 1.00 91.62 299 THR A N 1
ATOM 2253 C CA . THR A 1 299 ? -20.368 6.616 11.110 1.00 91.62 299 THR A CA 1
ATOM 2254 C C . THR A 1 299 ? -19.988 6.840 9.656 1.00 91.62 299 THR A C 1
ATOM 2256 O O . THR A 1 299 ? -19.747 7.979 9.260 1.00 91.62 299 THR A O 1
ATOM 2259 N N . GLY A 1 300 ? -19.920 5.760 8.881 1.00 88.38 300 GLY A N 1
ATOM 2260 C CA . GLY A 1 300 ? -19.611 5.830 7.459 1.00 88.38 300 GLY A CA 1
ATOM 2261 C C . GLY A 1 300 ? -20.751 6.440 6.651 1.00 88.38 300 GLY A C 1
ATOM 2262 O O . GLY A 1 300 ? -21.876 6.611 7.129 1.00 88.38 300 GLY A O 1
ATOM 2263 N N . THR A 1 301 ? -20.469 6.733 5.387 1.00 88.19 301 THR A N 1
ATOM 2264 C CA . THR A 1 301 ? -21.458 7.261 4.434 1.00 88.19 301 THR A CA 1
ATOM 2265 C C . THR A 1 301 ? -22.611 6.284 4.175 1.00 88.19 301 THR A C 1
ATOM 2267 O O . THR A 1 301 ? -23.713 6.712 3.832 1.00 88.19 301 THR A O 1
ATOM 2270 N N . ASP A 1 302 ? -22.404 4.987 4.427 1.00 86.88 302 ASP A N 1
ATOM 2271 C CA . ASP A 1 302 ? -23.440 3.951 4.394 1.00 86.88 302 ASP A CA 1
ATOM 2272 C C . ASP A 1 302 ? -24.311 3.892 5.666 1.00 86.88 302 ASP A C 1
ATOM 2274 O O . ASP A 1 302 ? -25.183 3.029 5.791 1.00 86.88 302 ASP A O 1
ATOM 2278 N N . GLY A 1 303 ? -24.089 4.802 6.619 1.00 87.38 303 GLY A N 1
ATOM 2279 C CA . GLY A 1 303 ? -24.835 4.906 7.870 1.00 87.38 303 GLY A CA 1
ATOM 2280 C C . GLY A 1 303 ? -24.469 3.852 8.918 1.00 87.38 303 GLY A C 1
ATOM 2281 O O . GLY A 1 303 ? -25.115 3.798 9.968 1.00 87.38 303 GLY A O 1
ATOM 2282 N N . LYS A 1 304 ? -23.460 3.009 8.668 1.00 90.00 304 LYS A N 1
ATOM 2283 C CA . LYS A 1 304 ? -22.981 2.022 9.643 1.00 90.00 304 LYS A CA 1
ATOM 2284 C C . LYS A 1 304 ? -21.891 2.600 10.529 1.00 90.00 304 LYS A C 1
ATOM 2286 O O . LYS A 1 304 ? -21.223 3.568 10.180 1.00 90.00 304 LYS A O 1
ATOM 2291 N N . LYS A 1 305 ? -21.715 1.969 11.688 1.00 91.44 305 LYS A N 1
ATOM 2292 C CA . LYS A 1 305 ? -20.668 2.317 12.643 1.00 91.44 305 LYS A CA 1
ATOM 2293 C C . LYS A 1 305 ? -19.394 1.536 12.359 1.00 91.44 305 LYS A C 1
ATOM 2295 O O . LYS A 1 305 ? -19.440 0.322 12.146 1.00 91.44 305 LYS A O 1
ATOM 2300 N N . TYR A 1 306 ? -18.276 2.237 12.445 1.00 92.12 306 TYR A N 1
ATOM 2301 C CA . TYR A 1 306 ? -16.939 1.692 12.283 1.00 92.12 306 TYR A CA 1
ATOM 2302 C C . TYR A 1 306 ? -16.068 2.131 13.447 1.00 92.12 306 TYR A C 1
ATOM 2304 O O . TYR A 1 306 ? -16.237 3.228 13.980 1.00 92.12 306 TYR A O 1
ATOM 2312 N N . TRP A 1 307 ? -15.140 1.271 13.843 1.00 93.12 307 TRP A N 1
ATOM 2313 C CA . TRP A 1 307 ? -14.084 1.634 14.776 1.00 93.12 307 TRP A CA 1
ATOM 2314 C C . TRP A 1 307 ? -12.793 1.820 13.998 1.00 93.12 307 TRP A C 1
ATOM 2316 O O . TRP A 1 307 ? -12.393 0.931 13.253 1.00 93.12 307 TRP A O 1
ATOM 2326 N N . ILE A 1 308 ? -12.166 2.978 14.156 1.00 92.75 308 ILE A N 1
ATOM 2327 C CA . ILE A 1 308 ? -10.995 3.389 13.386 1.00 92.75 308 ILE A CA 1
ATOM 2328 C C . ILE A 1 308 ? -9.839 3.656 14.345 1.00 92.75 308 ILE A C 1
ATOM 2330 O O . ILE A 1 308 ? -10.041 4.245 15.409 1.00 92.75 308 ILE A O 1
ATOM 2334 N N . ARG A 1 309 ? -8.632 3.237 13.962 1.00 91.44 309 ARG A N 1
ATOM 2335 C CA . ARG A 1 309 ? -7.372 3.655 14.592 1.00 91.44 309 ARG A CA 1
ATOM 2336 C C . ARG A 1 309 ? -6.347 4.016 13.529 1.00 91.44 309 ARG A C 1
ATOM 2338 O O . ARG A 1 309 ? -6.429 3.509 12.412 1.00 91.44 309 ARG A O 1
ATOM 2345 N N . GLN A 1 310 ? -5.367 4.828 13.905 1.00 89.06 310 GLN A N 1
ATOM 2346 C CA . GLN A 1 310 ? -4.223 5.139 13.055 1.00 89.06 310 GLN A CA 1
ATOM 2347 C C . GLN A 1 310 ? -2.904 4.792 13.726 1.00 89.06 310 GLN A C 1
ATOM 2349 O O . GLN A 1 310 ? -2.758 4.917 14.943 1.00 89.06 310 GLN A O 1
ATOM 2354 N N . THR A 1 311 ? -1.955 4.354 12.909 1.00 85.69 311 THR A N 1
ATOM 2355 C CA . THR A 1 311 ? -0.589 4.002 13.299 1.00 85.69 311 THR A CA 1
ATOM 2356 C C . THR A 1 311 ? 0.392 4.476 12.232 1.00 85.69 311 THR A C 1
ATOM 2358 O O . THR A 1 311 ? -0.003 4.836 11.126 1.00 85.69 311 THR A O 1
ATOM 2361 N N . THR A 1 312 ? 1.680 4.477 12.558 1.00 82.94 312 THR A N 1
ATOM 2362 C CA . THR A 1 312 ? 2.754 4.701 11.586 1.00 82.94 312 THR A CA 1
ATOM 2363 C C . THR A 1 312 ? 3.374 3.362 11.202 1.00 82.94 312 THR A C 1
ATOM 2365 O O . THR A 1 312 ? 3.768 2.612 12.095 1.00 82.94 312 THR A O 1
ATOM 2368 N N . LEU A 1 313 ? 3.450 3.066 9.904 1.00 79.06 313 LEU A N 1
ATOM 2369 C CA . LEU A 1 313 ? 4.141 1.895 9.368 1.00 79.06 313 LEU A CA 1
ATOM 2370 C C . LEU A 1 313 ? 5.547 2.288 8.927 1.00 79.06 313 LEU A C 1
ATOM 2372 O O . LEU A 1 313 ? 5.732 3.304 8.254 1.00 79.06 313 LEU A O 1
ATOM 2376 N N . ASP A 1 314 ? 6.498 1.417 9.232 1.00 80.12 314 ASP A N 1
ATOM 2377 C CA . ASP A 1 314 ? 7.853 1.459 8.699 1.00 80.12 314 ASP A CA 1
ATOM 2378 C C . ASP A 1 314 ? 8.112 0.090 8.100 1.00 80.12 314 ASP A C 1
ATOM 2380 O O . ASP A 1 314 ? 7.906 -0.897 8.783 1.00 80.12 314 ASP A O 1
ATOM 2384 N N . GLY A 1 315 ? 8.545 -0.043 6.858 1.00 78.06 315 GLY A N 1
ATOM 2385 C CA . GLY A 1 315 ? 8.659 -1.383 6.295 1.00 78.06 315 GLY A CA 1
ATOM 2386 C C . GLY A 1 315 ? 9.523 -1.463 5.068 1.00 78.06 315 GLY A C 1
ATOM 2387 O O . GLY A 1 315 ? 10.210 -0.508 4.697 1.00 78.06 315 GLY A O 1
ATOM 2388 N N . SER A 1 316 ? 9.518 -2.652 4.464 1.00 79.44 316 SER A N 1
ATOM 2389 C CA . SER A 1 316 ? 10.311 -2.884 3.277 1.00 79.44 316 SER A CA 1
ATOM 2390 C C . SER A 1 316 ? 9.666 -3.829 2.265 1.00 79.44 316 SER A C 1
ATOM 2392 O O . SER A 1 316 ? 9.027 -4.834 2.581 1.00 79.44 316 SER A O 1
ATOM 2394 N N . VAL A 1 317 ? 9.841 -3.500 0.991 1.00 78.56 317 VAL A N 1
ATOM 2395 C CA . VAL A 1 317 ? 9.327 -4.278 -0.137 1.00 78.56 317 VAL A CA 1
ATOM 2396 C C . VAL A 1 317 ? 10.486 -5.013 -0.789 1.00 78.56 317 VAL A C 1
ATOM 2398 O O . VAL A 1 317 ? 11.476 -4.392 -1.175 1.00 78.56 317 VAL A O 1
ATOM 2401 N N . ARG A 1 318 ? 10.356 -6.337 -0.936 1.00 77.44 318 ARG A N 1
ATOM 2402 C CA . ARG A 1 318 ? 11.342 -7.189 -1.611 1.00 77.44 318 ARG A CA 1
ATOM 2403 C C . ARG A 1 318 ? 10.718 -7.913 -2.796 1.00 77.44 318 ARG A C 1
ATOM 2405 O O . ARG A 1 318 ? 9.583 -8.372 -2.744 1.00 77.44 318 ARG A O 1
ATOM 2412 N N . PHE A 1 319 ? 11.487 -8.070 -3.865 1.00 70.88 319 PHE A N 1
ATOM 2413 C CA . PHE A 1 319 ? 11.010 -8.665 -5.113 1.00 70.88 319 PHE A CA 1
ATOM 2414 C C . PHE A 1 319 ? 11.522 -10.105 -5.239 1.00 70.88 319 PHE A C 1
ATOM 2416 O O . PHE A 1 319 ? 12.700 -10.320 -5.515 1.00 70.88 319 PHE A O 1
ATOM 2423 N N . ASN A 1 320 ? 10.653 -11.094 -5.003 1.00 65.94 320 ASN A N 1
ATOM 2424 C CA . ASN A 1 320 ? 10.990 -12.517 -5.135 1.00 65.94 320 ASN A CA 1
ATOM 2425 C C . ASN A 1 320 ? 10.527 -13.037 -6.497 1.00 65.94 320 ASN A C 1
ATOM 2427 O O . ASN A 1 320 ? 9.358 -13.365 -6.651 1.00 65.94 320 ASN A O 1
ATOM 2431 N N . VAL A 1 321 ? 11.410 -13.108 -7.488 1.00 57.44 321 VAL A N 1
ATOM 2432 C CA . VAL A 1 321 ? 10.995 -13.449 -8.854 1.00 57.44 321 VAL A CA 1
ATOM 2433 C C . VAL A 1 321 ? 11.285 -14.916 -9.137 1.00 57.44 321 VAL A C 1
ATOM 2435 O O . VAL A 1 321 ? 12.448 -15.309 -9.111 1.00 57.44 321 VAL A O 1
ATOM 2438 N N . PRO A 1 322 ? 10.266 -15.747 -9.435 1.00 51.38 322 PRO A N 1
ATOM 2439 C CA . PRO A 1 322 ? 10.497 -17.148 -9.760 1.00 51.38 322 PRO A CA 1
ATOM 2440 C C . PRO A 1 322 ? 11.414 -17.287 -10.981 1.00 51.38 322 PRO A C 1
ATOM 2442 O O . PRO A 1 322 ? 11.150 -16.693 -12.029 1.00 51.38 322 PRO A O 1
ATOM 2445 N N . GLU A 1 323 ? 12.464 -18.107 -10.879 1.00 51.19 323 GLU A N 1
ATOM 2446 C CA . GLU A 1 323 ? 13.350 -18.372 -12.012 1.00 51.19 323 GLU A CA 1
ATOM 2447 C C . GLU A 1 323 ? 12.557 -18.893 -13.225 1.00 51.19 323 GLU A C 1
ATOM 2449 O O . GLU A 1 323 ? 11.917 -19.950 -13.144 1.00 51.19 323 GLU A O 1
ATOM 2454 N N . PRO A 1 324 ? 12.685 -18.279 -14.416 1.00 44.91 324 PRO A N 1
ATOM 2455 C CA . PRO A 1 324 ? 12.145 -18.864 -15.645 1.00 44.91 324 PRO A CA 1
ATOM 2456 C C . PRO A 1 324 ? 12.832 -20.193 -16.048 1.00 44.91 324 PRO A C 1
ATOM 2458 O O . PRO A 1 324 ? 12.426 -20.842 -17.017 1.00 44.91 324 PRO A O 1
ATOM 2461 N N . GLY A 1 325 ? 13.863 -20.639 -15.317 1.00 44.31 325 GLY A N 1
ATOM 2462 C CA . GLY A 1 325 ? 14.716 -21.777 -15.669 1.00 44.31 325 GLY A CA 1
ATOM 2463 C C . GLY A 1 325 ? 14.036 -23.150 -15.640 1.00 44.31 325 GLY A C 1
ATOM 2464 O O . GLY A 1 325 ? 14.352 -24.005 -16.472 1.00 44.31 325 GLY A O 1
ATOM 2465 N N . ILE A 1 326 ? 13.070 -23.387 -14.748 1.00 44.66 326 ILE A N 1
ATOM 2466 C CA . ILE A 1 326 ? 12.512 -24.741 -14.562 1.00 44.66 326 ILE A CA 1
ATOM 2467 C C . ILE A 1 326 ? 11.554 -25.130 -15.701 1.00 44.66 326 ILE A C 1
ATOM 2469 O O . ILE A 1 326 ? 11.560 -26.282 -16.144 1.00 44.66 326 ILE A O 1
ATOM 2473 N N . LEU A 1 327 ? 10.790 -24.182 -16.254 1.00 42.38 327 LEU A N 1
ATOM 2474 C CA . LEU A 1 327 ? 9.870 -24.458 -17.367 1.00 42.38 327 LEU A CA 1
ATOM 2475 C C . LEU A 1 327 ? 10.618 -24.723 -18.683 1.00 42.38 327 LEU A C 1
ATOM 2477 O O . LEU A 1 327 ? 10.243 -25.622 -19.442 1.00 42.38 327 LEU A O 1
ATOM 2481 N N . LEU A 1 328 ? 11.720 -24.008 -18.928 1.00 45.12 328 LEU A N 1
ATOM 2482 C CA . LEU A 1 328 ? 12.565 -24.230 -20.102 1.00 45.12 328 LEU A CA 1
ATOM 2483 C C . LEU A 1 328 ? 13.333 -25.561 -20.006 1.00 45.12 328 LEU A C 1
ATOM 2485 O O . LEU A 1 328 ? 13.476 -26.266 -21.010 1.00 45.12 328 LEU A O 1
ATOM 2489 N N . LEU A 1 329 ? 13.788 -25.949 -18.808 1.00 44.41 329 LEU A N 1
ATOM 2490 C CA . LEU A 1 329 ? 14.507 -27.209 -18.588 1.00 44.41 329 LEU A CA 1
ATOM 2491 C C . LEU A 1 329 ? 13.577 -28.434 -18.666 1.00 44.41 329 LEU A C 1
ATOM 2493 O O . LEU A 1 329 ? 13.940 -29.449 -19.262 1.00 44.41 329 LEU A O 1
ATOM 2497 N N . LEU A 1 330 ? 12.347 -28.332 -18.153 1.00 52.00 330 LEU A N 1
ATOM 2498 C CA . LEU A 1 330 ? 11.341 -29.390 -18.286 1.00 52.00 330 LEU A CA 1
ATOM 2499 C C . LEU A 1 330 ? 10.879 -29.544 -19.748 1.00 52.00 330 LEU A C 1
ATOM 2501 O O . LEU A 1 330 ? 10.766 -30.665 -20.251 1.00 52.00 330 LEU A O 1
ATOM 2505 N N . GLY A 1 331 ? 10.684 -28.424 -20.457 1.00 51.03 331 GLY A N 1
ATOM 2506 C CA . GLY A 1 331 ? 10.314 -28.405 -21.875 1.00 51.03 331 GLY A CA 1
ATOM 2507 C C . GLY A 1 331 ? 11.403 -28.970 -22.792 1.00 51.03 331 GLY A C 1
ATOM 2508 O O . GLY A 1 331 ? 11.118 -29.803 -23.653 1.00 51.03 331 GLY A O 1
ATOM 2509 N N . SER A 1 332 ? 12.666 -28.594 -22.576 1.00 56.31 332 SER A N 1
ATOM 2510 C CA . SER A 1 332 ? 13.809 -29.127 -23.334 1.00 56.31 332 SER A CA 1
ATOM 2511 C C . SER A 1 332 ? 14.125 -30.588 -22.984 1.00 56.31 332 SER A C 1
ATOM 2513 O O . SER A 1 332 ? 14.447 -31.373 -23.879 1.00 56.31 332 SER A O 1
ATOM 2515 N N . GLY A 1 333 ? 13.933 -30.999 -21.726 1.00 53.38 333 GLY A N 1
ATOM 2516 C CA . GLY A 1 333 ? 14.034 -32.397 -21.301 1.00 53.38 333 GLY A CA 1
ATOM 2517 C C . GLY A 1 333 ? 12.999 -33.307 -21.975 1.00 53.38 333 GLY A C 1
ATOM 2518 O O . GLY A 1 333 ? 13.342 -34.387 -22.463 1.00 53.38 333 GLY A O 1
ATOM 2519 N N . LEU A 1 334 ? 11.743 -32.862 -22.085 1.00 59.69 334 LEU A N 1
ATOM 2520 C CA . LEU A 1 334 ? 10.673 -33.597 -22.776 1.00 59.69 334 LEU A CA 1
ATOM 2521 C C . LEU A 1 334 ? 10.888 -33.678 -24.294 1.00 59.69 334 LEU A C 1
ATOM 2523 O O . LEU A 1 334 ? 10.658 -34.732 -24.893 1.00 59.69 334 LEU A O 1
ATOM 2527 N N . LEU A 1 335 ? 11.385 -32.608 -24.916 1.00 60.22 335 LEU A N 1
ATOM 2528 C CA . LEU A 1 335 ? 11.698 -32.579 -26.349 1.00 60.22 335 LEU A CA 1
ATOM 2529 C C . LEU A 1 335 ? 12.903 -33.479 -26.680 1.00 60.22 335 LEU A C 1
ATOM 2531 O O . LEU A 1 335 ? 12.872 -34.228 -27.660 1.00 60.22 335 LEU A O 1
ATOM 2535 N N . GLY A 1 336 ? 13.915 -33.502 -25.804 1.00 57.78 336 GLY A N 1
ATOM 2536 C CA . GLY A 1 336 ? 15.039 -34.438 -25.871 1.00 57.78 336 GLY A CA 1
ATOM 2537 C C . GLY A 1 336 ? 14.607 -35.903 -25.734 1.00 57.78 336 GLY A C 1
ATOM 2538 O O . GLY A 1 336 ? 15.016 -36.746 -26.534 1.00 57.78 336 GLY A O 1
ATOM 2539 N N . MET A 1 337 ? 13.715 -36.220 -24.788 1.00 62.44 337 MET A N 1
ATOM 2540 C CA . MET A 1 337 ? 13.180 -37.581 -24.619 1.00 62.44 337 MET A CA 1
ATOM 2541 C C . MET A 1 337 ? 12.271 -38.021 -25.780 1.00 62.44 337 MET A C 1
ATOM 2543 O O . MET A 1 337 ? 12.307 -39.187 -26.184 1.00 62.44 337 MET A O 1
ATOM 2547 N N . GLY A 1 338 ? 11.498 -37.103 -26.369 1.00 59.62 338 GLY A N 1
ATOM 2548 C CA . GLY A 1 338 ? 10.674 -37.374 -27.552 1.00 59.62 338 GLY A CA 1
ATOM 2549 C C . GLY A 1 338 ? 11.499 -37.727 -28.796 1.00 59.62 338 GLY A C 1
ATOM 2550 O O . GLY A 1 338 ? 11.147 -38.648 -29.539 1.00 59.62 338 GLY A O 1
ATOM 2551 N N . LEU A 1 339 ? 12.638 -37.057 -28.995 1.00 60.19 339 LEU A N 1
ATOM 2552 C CA . LEU A 1 339 ? 13.567 -37.354 -30.091 1.00 60.19 339 LEU A CA 1
ATOM 2553 C C . LEU A 1 339 ? 14.321 -38.678 -29.878 1.00 60.19 339 LEU A C 1
ATOM 2555 O O . LEU A 1 339 ? 14.501 -39.432 -30.836 1.00 60.19 339 LEU A O 1
ATOM 2559 N N . MET A 1 340 ? 14.677 -39.027 -28.635 1.00 57.50 340 MET A N 1
ATOM 2560 C CA . MET A 1 340 ? 15.298 -40.326 -28.325 1.00 57.50 340 MET A CA 1
ATOM 2561 C C . MET A 1 340 ? 14.345 -41.513 -28.528 1.00 57.50 340 MET A C 1
ATOM 2563 O O . MET A 1 340 ? 14.780 -42.589 -28.942 1.00 57.50 340 MET A O 1
ATOM 2567 N N . ARG A 1 341 ? 13.036 -41.338 -28.293 1.00 53.62 341 ARG A N 1
ATOM 2568 C CA . ARG A 1 341 ? 12.044 -42.400 -28.534 1.00 53.62 341 ARG A CA 1
ATOM 2569 C C . ARG A 1 341 ? 11.883 -42.713 -30.026 1.00 53.62 341 ARG A C 1
ATOM 2571 O O . ARG A 1 341 ? 11.787 -43.881 -30.383 1.00 53.62 341 ARG A O 1
ATOM 2578 N N . ARG A 1 342 ? 11.963 -41.702 -30.901 1.00 55.59 342 ARG A N 1
ATOM 2579 C CA . ARG A 1 342 ? 11.941 -41.896 -32.365 1.00 55.59 342 ARG A CA 1
ATOM 2580 C C . ARG A 1 342 ? 13.190 -42.589 -32.908 1.00 55.59 342 ARG A C 1
ATOM 2582 O O . ARG A 1 342 ? 13.081 -43.355 -33.858 1.00 55.59 342 ARG A O 1
ATOM 2589 N N . GLN A 1 343 ? 14.359 -42.383 -32.299 1.00 54.09 343 GLN A N 1
ATOM 2590 C CA . GLN A 1 343 ? 15.577 -43.092 -32.711 1.00 54.09 343 GLN A CA 1
ATOM 2591 C C . GLN A 1 343 ? 15.567 -44.585 -32.346 1.00 54.09 343 GLN A C 1
ATOM 2593 O O . GLN A 1 343 ? 16.256 -45.362 -32.995 1.00 54.09 343 GLN A O 1
ATOM 2598 N N . ARG A 1 344 ? 14.761 -45.004 -31.359 1.00 54.12 344 ARG A N 1
ATOM 2599 C CA . ARG A 1 344 ? 14.570 -46.423 -31.010 1.00 54.12 344 ARG A CA 1
ATOM 2600 C C . ARG A 1 344 ? 13.546 -47.160 -31.873 1.00 54.12 344 ARG A C 1
ATOM 2602 O O . ARG A 1 344 ? 13.566 -48.380 -31.874 1.00 54.12 344 ARG A O 1
ATOM 2609 N N . GLU A 1 345 ? 12.660 -46.452 -32.570 1.00 51.31 345 GLU A N 1
ATOM 2610 C CA . GLU A 1 345 ? 11.698 -47.064 -33.505 1.00 51.31 345 GLU A CA 1
ATOM 2611 C C . GLU A 1 345 ? 12.225 -47.113 -34.951 1.00 51.31 345 GLU A C 1
ATOM 2613 O O . GLU A 1 345 ? 11.652 -47.803 -35.790 1.00 51.31 345 GLU A O 1
ATOM 2618 N N . ALA A 1 346 ? 13.313 -46.393 -35.248 1.00 48.72 346 ALA A N 1
ATOM 2619 C CA . ALA A 1 346 ? 13.964 -46.361 -36.561 1.00 48.72 346 ALA A CA 1
ATOM 2620 C C . ALA A 1 346 ? 15.256 -47.207 -36.647 1.00 48.72 346 ALA A C 1
ATOM 2622 O O . ALA A 1 346 ? 15.901 -47.208 -37.698 1.00 48.72 346 ALA A O 1
ATOM 2623 N N . ALA A 1 347 ? 15.632 -47.897 -35.565 1.00 46.56 347 ALA A N 1
ATOM 2624 C CA . ALA A 1 347 ? 16.742 -48.852 -35.487 1.00 46.56 347 ALA A CA 1
ATOM 2625 C C . ALA A 1 347 ? 16.197 -50.255 -35.198 1.00 46.56 347 ALA A C 1
ATOM 2627 O O . ALA A 1 347 ? 16.745 -51.221 -35.773 1.00 46.56 347 ALA A O 1
#

Radius of gyration: 28.68 Å; chains: 1; bounding box: 97×71×91 Å

Organism: NCBI:txid438856

InterPro domains:
  IPR013424 PEP-CTERM protein-sorting domain [PF07589] (321-342)
  IPR013424 PEP-CTERM protein-sorting domain [TIGR02595] (321-344)

Foldseek 3Di:
DDDDDDDDDDDDDDDPPDPPPPPPPPPPQPDWPPPPDPVFPFFWKKFAQDCVPPVPFDAGMWDTFFKFWAWQAKKKKKWFADDDVVGDRDFFTKIKIWQDLVVLVQQFQPPDDQWFFFLVRPAIAGDHSHDPDQSNFFRLDGHTPDPDIPRQEHSPPPVDLFGKGKGKIWMFMFTDRVQFTKTQWIKMWIWIAGNNVRDIDTQWMWIWHIWDDDQQWIKTKTAIDQFWQDPDQPPRNDTDPGPPDHPQPDPSSQRGIWGPDPDIDGVNNCHPVGFMWIWTWSQNPVPSDDHRSFWGWGQGPVRGIMTMGIDITIGMTGGRGDDPPPVVVVVVVVVVVVVVVVVVVVD

Sequence (347 aa):
MKHFKHNKLATGLALAGTLLGYSTAGISAPTCPETSDPAADYKCVFFDVGTSFNGADPGSSTSAFYELGYTGTLATSIYTAGSYPPVNIPVGSKVIDTNIKEVLNYYGLAGGPTNYTAIDGTTVQSLKDTPDFAGETNIDSLNGPSSPDTENFDANNSFGNVGWGLTYNYFFEGTWTGTGTHFTDGYIDFFFQDWTTTTTEQVLRINVTDSTLNMANLNVFGEVTFDWTGGGNDIYGLPSLGDGTNDCTTTLCQDFFNFQTSTPTDFYSLAGKGMNISMTLDTNVNPPIPTADQLVEFTGTDGKKYWIRQTTLDGSVRFNVPEPGILLLLGSGLLGMGLMRRQREAA